Protein AF-A0AAV9M6G5-F1 (afdb_monomer)

Structure (mmCIF, N/CA/C/O backbone):
data_AF-A0AAV9M6G5-F1
#
_entry.id   AF-A0AAV9M6G5-F1
#
loop_
_atom_site.group_PDB
_atom_site.id
_atom_site.type_symbol
_atom_site.label_atom_id
_atom_site.label_alt_id
_atom_site.label_comp_id
_atom_site.label_asym_id
_atom_site.label_entity_id
_atom_site.label_seq_id
_atom_site.pdbx_PDB_ins_code
_atom_site.Cartn_x
_atom_site.Cartn_y
_atom_site.Cartn_z
_atom_site.occupancy
_atom_site.B_iso_or_equiv
_atom_site.auth_seq_id
_atom_site.auth_comp_id
_atom_site.auth_asym_id
_atom_site.auth_atom_id
_atom_site.pdbx_PDB_model_num
ATOM 1 N N . MET A 1 1 ? 74.603 1.377 18.213 1.00 39.19 1 MET A N 1
ATOM 2 C CA . MET A 1 1 ? 75.079 1.572 16.833 1.00 39.19 1 MET A CA 1
ATOM 3 C C . MET A 1 1 ? 73.877 1.395 15.927 1.00 39.19 1 MET A C 1
ATOM 5 O O . MET A 1 1 ? 73.193 0.400 16.101 1.00 39.19 1 MET A O 1
ATOM 9 N N . GLU A 1 2 ? 73.631 2.395 15.073 1.00 43.97 2 GLU A N 1
ATOM 10 C CA . GLU A 1 2 ? 72.701 2.409 13.921 1.00 43.97 2 GLU A CA 1
ATOM 11 C C . GLU A 1 2 ? 71.183 2.360 14.245 1.00 43.97 2 GLU A C 1
ATOM 13 O O . GLU A 1 2 ? 70.685 1.365 14.750 1.00 43.97 2 GLU A O 1
ATOM 18 N N . TYR A 1 3 ? 70.378 3.445 14.158 1.00 36.12 3 TYR A N 1
ATOM 19 C CA . TYR A 1 3 ? 70.066 4.325 12.996 1.00 36.12 3 TYR A CA 1
ATOM 20 C C . TYR A 1 3 ? 69.608 3.430 11.806 1.00 36.12 3 TYR A C 1
ATOM 22 O O . TYR A 1 3 ? 70.388 2.606 11.372 1.00 36.12 3 TYR A O 1
ATOM 30 N N . VAL A 1 4 ? 68.395 3.436 11.224 1.00 42.69 4 VAL A N 1
ATOM 31 C CA . VAL A 1 4 ? 67.449 4.515 10.882 1.00 42.69 4 VAL A CA 1
ATOM 32 C C . VAL A 1 4 ? 66.098 3.935 10.407 1.00 42.69 4 VAL A C 1
ATOM 34 O O . VAL A 1 4 ? 66.051 3.031 9.583 1.00 42.69 4 VAL A O 1
ATOM 37 N N . MET A 1 5 ? 64.999 4.518 10.899 1.00 49.75 5 MET A N 1
ATOM 38 C CA . MET A 1 5 ? 63.823 4.992 10.141 1.00 49.75 5 MET A CA 1
ATOM 39 C C . MET A 1 5 ? 63.462 4.274 8.815 1.00 49.75 5 MET A C 1
ATOM 41 O O . MET A 1 5 ? 63.836 4.721 7.740 1.00 49.75 5 MET A O 1
ATOM 45 N N . SER A 1 6 ? 62.575 3.276 8.873 1.00 42.41 6 SER A N 1
ATOM 46 C CA . SER A 1 6 ? 61.704 2.921 7.737 1.00 42.41 6 SER A CA 1
ATOM 47 C C . SER A 1 6 ? 60.260 3.294 8.075 1.00 42.41 6 SER A C 1
ATOM 49 O O . SER A 1 6 ? 59.385 2.448 8.256 1.00 42.41 6 SER A O 1
ATOM 51 N N . LYS A 1 7 ? 60.027 4.603 8.227 1.00 45.16 7 LYS A N 1
ATOM 52 C CA . LYS A 1 7 ? 58.682 5.181 8.160 1.00 45.16 7 LYS A CA 1
ATOM 53 C C . LYS A 1 7 ? 58.314 5.293 6.680 1.00 45.16 7 LYS A C 1
ATOM 55 O O . LYS A 1 7 ? 59.010 5.950 5.918 1.00 45.16 7 LYS A O 1
ATOM 60 N N . SER A 1 8 ? 57.220 4.635 6.317 1.00 51.88 8 SER A N 1
ATOM 61 C CA . SER A 1 8 ? 56.468 4.731 5.060 1.00 51.88 8 SER A CA 1
ATOM 62 C C . SER A 1 8 ? 56.619 6.069 4.295 1.00 51.88 8 SER A C 1
ATOM 64 O O . SER A 1 8 ? 56.359 7.120 4.893 1.00 51.88 8 SER A O 1
ATOM 66 N N . PRO A 1 9 ? 56.898 6.057 2.974 1.00 48.69 9 PRO A N 1
ATOM 67 C CA . PRO A 1 9 ? 57.097 7.252 2.140 1.00 48.69 9 PRO A CA 1
ATOM 68 C C . PRO A 1 9 ? 55.779 7.944 1.732 1.00 48.69 9 PRO A C 1
ATOM 70 O O . PRO A 1 9 ? 55.660 8.484 0.642 1.00 48.69 9 PRO A O 1
ATOM 73 N N . ILE A 1 10 ? 54.758 7.916 2.595 1.00 54.62 10 ILE A N 1
ATOM 74 C CA . ILE A 1 10 ? 53.407 8.442 2.299 1.00 54.62 10 ILE A CA 1
ATOM 75 C C . ILE A 1 10 ? 53.087 9.671 3.179 1.00 54.62 10 ILE A C 1
ATOM 77 O O . ILE A 1 10 ? 52.009 10.253 3.112 1.00 54.62 10 ILE A O 1
ATOM 81 N N . LEU A 1 11 ? 54.022 10.096 4.038 1.00 51.22 11 LEU A N 1
ATOM 82 C CA . LEU A 1 11 ? 53.759 11.110 5.070 1.00 51.22 11 LEU A CA 1
ATOM 83 C C . LEU A 1 11 ? 54.756 12.277 5.109 1.00 51.22 11 LEU A C 1
ATOM 85 O O . LEU A 1 11 ? 54.627 13.129 5.984 1.00 51.22 11 LEU A O 1
ATOM 89 N N . MET A 1 12 ? 55.701 12.353 4.168 1.00 47.91 12 MET A N 1
ATOM 90 C CA . MET A 1 12 ? 56.758 13.376 4.143 1.00 47.91 12 MET A CA 1
ATOM 91 C C . MET A 1 12 ? 56.756 14.243 2.877 1.00 47.91 12 MET A C 1
ATOM 93 O O . MET A 1 12 ? 57.806 14.529 2.334 1.00 47.91 12 MET A O 1
ATOM 97 N N . ASP A 1 13 ? 55.579 14.699 2.442 1.00 51.31 13 ASP A N 1
ATOM 98 C CA . ASP A 1 13 ? 55.463 15.843 1.512 1.00 51.31 13 ASP A CA 1
ATOM 99 C C . ASP A 1 13 ? 54.299 16.786 1.877 1.00 51.31 13 ASP A C 1
ATOM 101 O O . ASP A 1 13 ? 53.847 17.625 1.105 1.00 51.31 13 ASP A O 1
ATOM 105 N N . ARG A 1 14 ? 53.778 16.696 3.109 1.00 55.16 14 ARG A N 1
ATOM 106 C CA . ARG A 1 14 ? 52.581 17.451 3.521 1.00 55.16 14 ARG A CA 1
ATOM 107 C C . ARG A 1 14 ? 52.862 18.878 4.022 1.00 55.16 14 ARG A C 1
ATOM 109 O O . ARG A 1 14 ? 52.006 19.435 4.712 1.00 55.16 14 ARG A O 1
ATOM 116 N N . LEU A 1 15 ? 54.028 19.470 3.742 1.00 56.59 15 LEU A N 1
ATOM 117 C CA . LEU A 1 15 ? 54.412 20.771 4.326 1.00 56.59 15 LEU A CA 1
ATOM 118 C C . LEU A 1 15 ? 54.919 21.851 3.355 1.00 56.59 15 LEU A C 1
ATOM 120 O O . LEU A 1 15 ? 55.211 22.948 3.819 1.00 56.59 15 LEU A O 1
ATOM 124 N N . THR A 1 16 ? 54.922 21.633 2.037 1.00 59.34 16 THR A N 1
ATOM 125 C CA . THR A 1 16 ? 55.270 22.698 1.065 1.00 59.34 16 THR A CA 1
ATOM 126 C C . THR A 1 16 ? 54.285 22.864 -0.089 1.00 59.34 16 THR A C 1
ATOM 128 O O . THR A 1 16 ? 54.504 23.730 -0.931 1.00 59.34 16 THR A O 1
ATOM 131 N N . LEU A 1 17 ? 53.178 22.114 -0.124 1.00 61.19 17 LEU A N 1
ATOM 132 C CA . LEU A 1 17 ? 52.193 22.286 -1.190 1.00 61.19 17 LEU A CA 1
ATOM 133 C C . LEU A 1 17 ? 51.225 23.446 -0.906 1.00 61.19 17 LEU A C 1
ATOM 135 O O . LEU A 1 17 ? 50.559 23.519 0.139 1.00 61.19 17 LEU A O 1
ATOM 139 N N . SER A 1 18 ? 51.181 24.360 -1.871 1.00 67.81 18 SER A N 1
ATOM 140 C CA . SER A 1 18 ? 50.385 25.583 -1.904 1.00 67.81 18 SER A CA 1
ATOM 141 C C . SER A 1 18 ? 48.884 25.274 -1.793 1.00 67.81 18 SER A C 1
ATOM 143 O O . SER A 1 18 ? 48.413 24.192 -2.146 1.00 67.81 18 SER A O 1
ATOM 145 N N . GLY A 1 19 ? 48.079 26.228 -1.309 1.00 65.94 19 GLY A N 1
ATOM 146 C CA . GLY A 1 19 ? 46.628 26.033 -1.121 1.00 65.94 19 GLY A CA 1
ATOM 147 C C . GLY A 1 19 ? 45.864 25.610 -2.389 1.00 65.94 19 GLY A C 1
ATOM 148 O O . GLY A 1 19 ? 44.767 25.060 -2.298 1.00 65.94 19 GLY A O 1
ATOM 149 N N . ILE A 1 20 ? 46.469 25.822 -3.558 1.00 67.00 20 ILE A N 1
ATOM 150 C CA . ILE A 1 20 ? 45.972 25.447 -4.882 1.00 67.00 20 ILE A CA 1
ATOM 151 C C . ILE A 1 20 ? 46.094 23.931 -5.119 1.00 67.00 20 ILE A C 1
ATOM 153 O O . ILE A 1 20 ? 45.163 23.308 -5.623 1.00 67.00 20 ILE A O 1
ATOM 157 N N . GLU A 1 21 ? 47.186 23.310 -4.672 1.00 63.41 21 GLU A N 1
ATOM 158 C CA . GLU A 1 21 ? 47.449 21.874 -4.844 1.00 63.41 21 GLU A CA 1
ATOM 159 C C . GLU A 1 21 ? 46.549 21.023 -3.936 1.00 63.41 21 GLU A C 1
ATOM 161 O O . GLU A 1 21 ? 45.984 20.024 -4.373 1.00 63.41 21 GLU A O 1
ATOM 166 N N . LYS A 1 22 ? 46.253 21.499 -2.717 1.00 64.25 22 LYS A N 1
ATOM 167 C CA . LYS A 1 22 ? 45.257 20.861 -1.827 1.00 64.25 22 LYS A CA 1
ATOM 168 C C . LYS A 1 22 ? 43.830 20.904 -2.384 1.00 64.25 22 LYS A C 1
ATOM 170 O O . LYS A 1 22 ? 42.991 20.088 -1.999 1.00 64.25 22 LYS A O 1
ATOM 175 N N . LYS A 1 23 ? 43.526 21.881 -3.246 1.00 67.75 23 LYS A N 1
ATOM 176 C CA . LYS A 1 23 ? 42.242 21.970 -3.956 1.00 67.75 23 LYS A CA 1
ATOM 177 C C . LYS A 1 23 ? 42.216 21.006 -5.148 1.00 67.75 23 LYS A C 1
ATOM 179 O O . LYS A 1 23 ? 41.177 20.405 -5.405 1.00 67.75 23 LYS A O 1
ATOM 184 N N . MET A 1 24 ? 43.358 20.817 -5.810 1.00 68.19 24 MET A N 1
ATOM 185 C CA . MET A 1 24 ? 43.537 19.895 -6.935 1.00 68.19 24 MET A CA 1
ATOM 186 C C . MET A 1 24 ? 43.455 18.419 -6.510 1.00 68.19 24 MET A C 1
ATOM 188 O O . MET A 1 24 ? 42.783 17.640 -7.183 1.00 68.19 24 MET A O 1
ATOM 192 N N . ASP A 1 25 ? 43.994 18.064 -5.340 1.00 72.50 25 ASP A N 1
ATOM 193 C CA . ASP A 1 25 ? 43.914 16.704 -4.774 1.00 72.50 25 ASP A CA 1
ATOM 194 C C . ASP A 1 25 ? 42.478 16.219 -4.525 1.00 72.50 25 ASP A C 1
ATOM 196 O O . ASP A 1 25 ? 42.194 15.027 -4.607 1.00 72.50 25 ASP A O 1
ATOM 200 N N . LYS A 1 26 ? 41.543 17.133 -4.237 1.00 67.44 26 LYS A N 1
ATOM 201 C CA . LYS A 1 26 ? 40.130 16.782 -4.012 1.00 67.44 26 LYS A CA 1
ATOM 202 C C . LYS A 1 26 ? 39.339 16.633 -5.310 1.00 67.44 26 LYS A C 1
ATOM 204 O O . LYS A 1 26 ? 38.336 15.930 -5.334 1.00 67.44 26 LYS A O 1
ATOM 209 N N . ILE A 1 27 ? 39.772 17.317 -6.367 1.00 76.19 27 ILE A N 1
ATOM 210 C CA . ILE A 1 27 ? 39.061 17.411 -7.647 1.00 76.19 27 ILE A CA 1
ATOM 211 C C . ILE A 1 27 ? 39.518 16.325 -8.627 1.00 76.19 27 ILE A C 1
ATOM 213 O O . ILE A 1 27 ? 38.690 15.769 -9.340 1.00 76.19 27 ILE A O 1
ATOM 217 N N . CYS A 1 28 ? 40.802 15.959 -8.617 1.00 75.44 28 CYS A N 1
ATOM 218 C CA . CYS A 1 28 ? 41.372 14.922 -9.480 1.00 75.44 28 CYS A CA 1
ATOM 219 C C . CYS A 1 28 ? 40.647 13.553 -9.404 1.00 75.44 28 CYS A C 1
ATOM 221 O O . CYS A 1 28 ? 40.292 13.018 -10.457 1.00 75.44 28 CYS A O 1
ATOM 223 N N . PRO A 1 29 ? 40.332 12.992 -8.214 1.00 77.75 29 PRO A N 1
ATOM 224 C CA . PRO A 1 29 ? 39.637 11.706 -8.140 1.00 77.75 29 PRO A CA 1
ATOM 225 C C . PRO A 1 29 ? 38.178 11.773 -8.615 1.00 77.75 29 PRO A C 1
ATOM 227 O O . PRO A 1 29 ? 37.679 10.783 -9.140 1.00 77.75 29 PRO A O 1
ATOM 230 N N . PHE A 1 30 ? 37.505 12.922 -8.482 1.00 80.75 30 PHE A N 1
ATOM 231 C CA . PHE A 1 30 ? 36.127 13.105 -8.953 1.00 80.75 30 PHE A CA 1
ATOM 232 C C . PHE A 1 30 ? 36.050 12.969 -10.481 1.00 80.75 30 PHE A C 1
ATOM 234 O O . PHE A 1 30 ? 35.329 12.119 -10.997 1.00 80.75 30 PHE A O 1
ATOM 241 N N . TRP A 1 31 ? 36.906 13.700 -11.202 1.00 80.94 31 TRP A N 1
ATOM 242 C CA . TRP A 1 31 ? 36.968 13.618 -12.664 1.00 80.94 31 TRP A CA 1
ATOM 243 C C . TRP A 1 31 ? 37.454 12.258 -13.171 1.00 80.94 31 TRP A C 1
ATOM 245 O O . TRP A 1 31 ? 36.990 11.794 -14.209 1.00 80.94 31 TRP A O 1
ATOM 255 N N . TYR A 1 32 ? 38.363 11.596 -12.449 1.00 83.81 32 TYR A N 1
ATOM 256 C CA . TYR A 1 32 ? 38.820 10.257 -12.820 1.00 83.81 32 TYR A CA 1
ATOM 257 C C . TYR A 1 32 ? 37.695 9.216 -12.711 1.00 83.81 32 TYR A C 1
ATOM 259 O O . TYR A 1 32 ? 37.563 8.371 -13.597 1.00 83.81 32 TYR A O 1
ATOM 267 N N . LEU A 1 33 ? 36.859 9.283 -11.669 1.00 81.19 33 LEU A N 1
ATOM 268 C CA . LEU A 1 33 ? 35.711 8.383 -11.506 1.00 81.19 33 LEU A CA 1
ATOM 269 C C . LEU A 1 33 ? 34.663 8.596 -12.605 1.00 81.19 33 LEU A C 1
ATOM 271 O O . LEU A 1 33 ? 34.231 7.623 -13.228 1.00 81.19 33 LEU A O 1
ATOM 275 N N . ASP A 1 34 ? 34.321 9.852 -12.895 1.00 85.31 34 ASP A N 1
ATOM 276 C CA . ASP A 1 34 ? 33.354 10.189 -13.944 1.00 85.31 34 ASP A CA 1
ATOM 277 C C . ASP A 1 34 ? 33.856 9.785 -15.335 1.00 85.31 34 ASP A C 1
ATOM 279 O O . ASP A 1 34 ? 33.106 9.216 -16.130 1.00 85.31 34 ASP A O 1
ATOM 283 N N . TYR A 1 35 ? 35.144 10.002 -15.621 1.00 88.69 35 TYR A N 1
ATOM 284 C CA . TYR A 1 35 ? 35.749 9.638 -16.901 1.00 88.69 35 TYR A CA 1
ATOM 285 C C . TYR A 1 35 ? 35.794 8.123 -17.121 1.00 88.69 35 TYR A C 1
ATOM 287 O O . TYR A 1 35 ? 35.442 7.653 -18.202 1.00 88.69 35 TYR A O 1
ATOM 295 N N . ASN A 1 36 ? 36.178 7.340 -16.104 1.00 83.81 36 ASN A N 1
ATOM 296 C CA . ASN A 1 36 ? 36.165 5.880 -16.210 1.00 83.81 36 ASN A CA 1
ATOM 297 C C . ASN A 1 36 ? 34.742 5.362 -16.424 1.00 83.81 36 ASN A C 1
ATOM 299 O O . ASN A 1 36 ? 34.529 4.527 -17.298 1.00 83.81 36 ASN A O 1
ATOM 303 N N . ASN A 1 37 ? 33.762 5.878 -15.680 1.00 84.62 37 ASN A N 1
ATOM 304 C CA . ASN A 1 37 ? 32.365 5.479 -15.840 1.00 84.62 37 ASN A CA 1
ATOM 305 C C . ASN A 1 37 ? 31.849 5.812 -17.251 1.00 84.62 37 ASN A C 1
ATOM 307 O O . ASN A 1 37 ? 31.284 4.957 -17.929 1.00 84.62 37 ASN A O 1
ATOM 311 N N . PHE A 1 38 ? 32.144 7.013 -17.751 1.00 90.19 38 PHE A N 1
ATOM 312 C CA . PHE A 1 38 ? 31.779 7.416 -19.107 1.00 90.19 38 PHE A CA 1
ATOM 313 C C . PHE A 1 38 ? 32.452 6.548 -20.179 1.00 90.19 38 PHE A C 1
ATOM 315 O O . PHE A 1 38 ? 31.807 6.153 -21.150 1.00 90.19 38 PHE A O 1
ATOM 322 N N . TYR A 1 39 ? 33.724 6.195 -19.988 1.00 90.50 39 TYR A N 1
ATOM 323 C CA . TYR A 1 39 ? 34.458 5.312 -20.890 1.00 90.50 39 TYR A CA 1
ATOM 324 C C . TYR A 1 39 ? 33.873 3.892 -20.909 1.00 90.50 39 TYR A C 1
ATOM 326 O O . TYR A 1 39 ? 33.687 3.326 -21.987 1.00 90.50 39 TYR A O 1
ATOM 334 N N . TRP A 1 40 ? 33.500 3.342 -19.748 1.00 86.00 40 TRP A N 1
ATOM 335 C CA . TRP A 1 40 ? 32.813 2.050 -19.650 1.00 86.00 40 TRP A CA 1
ATOM 336 C C . TRP A 1 40 ? 31.423 2.079 -20.294 1.00 86.00 40 TRP A C 1
ATOM 338 O O . TRP A 1 40 ? 31.078 1.133 -20.997 1.00 86.00 40 TRP A O 1
ATOM 348 N N . ILE A 1 41 ? 30.653 3.162 -20.136 1.00 89.06 41 ILE A N 1
ATOM 349 C CA . ILE A 1 41 ? 29.352 3.346 -20.805 1.00 89.06 41 ILE A CA 1
ATOM 350 C C . ILE A 1 41 ? 29.529 3.437 -22.325 1.00 89.06 41 ILE A C 1
ATOM 352 O O . ILE A 1 41 ? 28.781 2.809 -23.072 1.00 89.06 41 ILE A O 1
ATOM 356 N N . TYR A 1 42 ? 30.522 4.194 -22.795 1.00 88.12 42 TYR A N 1
ATOM 357 C CA . TYR A 1 42 ? 30.805 4.364 -24.219 1.00 88.12 42 TYR A CA 1
ATOM 358 C C . TYR A 1 42 ? 31.254 3.049 -24.870 1.00 88.12 42 TYR A C 1
ATOM 360 O O . TYR A 1 42 ? 30.709 2.658 -25.903 1.00 88.12 42 TYR A O 1
ATOM 368 N N . LEU A 1 43 ? 32.181 2.322 -24.234 1.00 83.06 43 LEU A N 1
ATOM 369 C CA . LEU A 1 43 ? 32.598 0.989 -24.674 1.00 83.06 43 LEU A CA 1
ATOM 370 C C . LEU A 1 43 ? 31.439 -0.007 -24.646 1.00 83.06 43 LEU A C 1
ATOM 372 O O . LEU A 1 43 ? 31.222 -0.704 -25.630 1.00 83.06 43 LEU A O 1
ATOM 376 N N . PHE A 1 44 ? 30.664 -0.049 -23.561 1.00 83.19 44 PHE A N 1
ATOM 377 C CA . PHE A 1 44 ? 29.511 -0.941 -23.446 1.00 83.19 44 PHE A CA 1
ATOM 378 C C . PHE A 1 44 ? 28.438 -0.629 -24.497 1.00 83.19 44 PHE A C 1
ATOM 380 O O . PHE A 1 44 ? 27.855 -1.543 -25.077 1.00 83.19 44 PHE A O 1
ATOM 387 N N . GLY A 1 45 ? 28.206 0.650 -24.801 1.00 78.88 45 GLY A N 1
ATOM 388 C CA . GLY A 1 45 ? 27.286 1.089 -25.850 1.00 78.88 45 GLY A CA 1
ATOM 389 C C . GLY A 1 45 ? 27.743 0.705 -27.261 1.00 78.88 45 GLY A C 1
ATOM 390 O O . GLY A 1 45 ? 26.916 0.295 -28.078 1.00 78.88 45 GLY A O 1
ATOM 391 N N . ILE A 1 46 ? 29.047 0.788 -27.553 1.00 75.88 46 ILE A N 1
ATOM 392 C CA . ILE A 1 46 ? 29.619 0.319 -28.828 1.00 75.88 46 ILE A CA 1
ATOM 393 C C . ILE A 1 46 ? 29.557 -1.208 -28.924 1.00 75.88 46 ILE A C 1
ATOM 395 O O . ILE A 1 46 ? 29.131 -1.732 -29.952 1.00 75.88 46 ILE A O 1
ATOM 399 N N . GLU A 1 47 ? 29.909 -1.918 -27.854 1.00 70.62 47 GLU A N 1
ATOM 400 C CA . GLU A 1 47 ? 29.849 -3.382 -27.806 1.00 70.62 47 GLU A CA 1
ATOM 401 C C . GLU A 1 47 ? 28.411 -3.882 -28.001 1.00 70.62 47 GLU A C 1
ATOM 403 O O . GLU A 1 47 ? 28.156 -4.786 -28.793 1.00 70.62 47 GLU A O 1
ATOM 408 N N . THR A 1 48 ? 27.438 -3.196 -27.394 1.00 63.12 48 THR A N 1
ATOM 409 C CA . THR A 1 48 ? 26.007 -3.485 -27.574 1.00 63.12 48 THR A CA 1
ATOM 410 C C . THR A 1 48 ? 25.553 -3.266 -29.022 1.00 63.12 48 THR A C 1
ATOM 412 O O . THR A 1 48 ? 24.713 -4.011 -29.524 1.00 63.12 48 THR A O 1
ATOM 415 N N . LYS A 1 49 ? 26.113 -2.276 -29.733 1.00 63.62 49 LYS A N 1
ATOM 416 C CA . LYS A 1 49 ? 25.828 -2.055 -31.163 1.00 63.62 49 LYS A CA 1
ATOM 417 C C . LYS A 1 49 ? 26.384 -3.169 -32.048 1.00 63.62 49 LYS A C 1
ATOM 419 O O . LYS A 1 49 ? 25.732 -3.524 -33.026 1.00 63.62 49 LYS A O 1
ATOM 424 N N . ASN A 1 50 ? 27.544 -3.724 -31.702 1.00 63.31 50 ASN A N 1
ATOM 425 C CA . ASN A 1 50 ? 28.150 -4.837 -32.437 1.00 63.31 50 ASN A CA 1
ATOM 426 C C . ASN A 1 50 ? 27.437 -6.175 -32.162 1.00 63.31 50 ASN A C 1
ATOM 428 O O . ASN A 1 50 ? 27.373 -7.026 -33.049 1.00 63.31 50 ASN A O 1
ATOM 432 N N . ASP A 1 51 ? 26.834 -6.331 -30.978 1.00 56.91 51 ASP A N 1
ATOM 433 C CA . ASP A 1 51 ? 26.012 -7.493 -30.605 1.00 56.91 51 ASP A CA 1
ATOM 434 C C . ASP A 1 51 ? 24.622 -7.512 -31.281 1.00 56.91 51 ASP A C 1
ATOM 436 O O . ASP A 1 51 ? 23.959 -8.556 -31.314 1.00 56.91 51 ASP A O 1
ATOM 440 N N . ILE A 1 52 ? 24.180 -6.385 -31.858 1.00 59.47 52 ILE A N 1
ATOM 441 C CA . ILE A 1 52 ? 22.934 -6.249 -32.630 1.00 59.47 52 ILE A CA 1
ATOM 442 C C . ILE A 1 52 ? 23.268 -6.330 -34.125 1.00 59.47 52 ILE A C 1
ATOM 444 O O . ILE A 1 52 ? 23.300 -5.336 -34.847 1.00 59.47 52 ILE A O 1
ATOM 448 N N . SER A 1 53 ? 23.492 -7.544 -34.623 1.00 54.75 53 SER A N 1
ATOM 449 C CA . SER A 1 53 ? 23.594 -7.791 -36.065 1.00 54.75 53 SER A CA 1
ATOM 450 C C . SER A 1 53 ? 22.279 -8.391 -36.567 1.00 54.75 53 SER A C 1
ATOM 452 O O . SER A 1 53 ? 21.916 -9.514 -36.222 1.00 54.75 53 SER A O 1
ATOM 454 N N . GLY A 1 54 ? 21.509 -7.614 -37.336 1.00 58.53 54 GLY A N 1
ATOM 455 C CA . GLY A 1 54 ? 20.285 -8.094 -37.996 1.00 58.53 54 GLY A CA 1
ATOM 456 C C . GLY A 1 54 ? 19.046 -8.256 -37.103 1.00 58.53 54 GLY A C 1
ATOM 457 O O . GLY A 1 54 ? 18.147 -9.018 -37.450 1.00 58.53 54 GLY A O 1
ATOM 458 N N . GLY A 1 55 ? 18.972 -7.558 -35.963 1.00 60.09 55 GLY A N 1
ATOM 459 C CA . GLY A 1 55 ? 17.782 -7.555 -35.097 1.00 60.09 55 GLY A CA 1
ATOM 460 C C . GLY A 1 55 ? 17.667 -8.738 -34.127 1.00 60.09 55 GLY A C 1
ATOM 461 O O . GLY A 1 55 ? 16.611 -8.925 -33.526 1.00 60.09 55 GLY A O 1
ATOM 462 N N . LYS A 1 56 ? 18.734 -9.528 -33.944 1.00 57.38 56 LYS A N 1
ATOM 463 C CA . LYS A 1 56 ? 18.833 -10.561 -32.899 1.00 57.38 56 LYS A CA 1
ATOM 464 C C . LYS A 1 56 ? 20.138 -10.392 -32.119 1.00 57.38 56 LYS A C 1
ATOM 466 O O . LYS A 1 56 ? 21.203 -10.348 -32.725 1.00 57.38 56 LYS A O 1
ATOM 471 N N . LEU A 1 57 ? 20.046 -10.310 -30.789 1.00 62.72 57 LEU A N 1
ATOM 472 C CA . LEU A 1 57 ? 21.211 -10.283 -29.901 1.00 62.72 57 LEU A CA 1
ATOM 473 C C . LEU A 1 57 ? 21.840 -11.686 -29.836 1.00 62.72 57 LEU A C 1
ATOM 475 O O . LEU A 1 57 ? 21.124 -12.669 -29.654 1.00 62.72 57 LEU A O 1
ATOM 479 N N . ARG A 1 58 ? 23.170 -11.805 -29.970 1.00 55.28 58 ARG A N 1
ATOM 480 C CA . ARG A 1 58 ? 23.878 -13.110 -29.941 1.00 55.28 58 ARG A CA 1
ATOM 481 C C . ARG A 1 58 ? 24.089 -13.687 -28.533 1.00 55.28 58 ARG A C 1
ATOM 483 O O . ARG A 1 58 ? 24.553 -14.819 -28.390 1.00 55.28 58 ARG A O 1
ATOM 490 N N . ARG A 1 59 ? 23.760 -12.926 -27.488 1.00 58.31 59 ARG A N 1
ATOM 491 C CA . ARG A 1 59 ? 24.021 -13.273 -26.088 1.00 58.31 59 ARG A CA 1
ATOM 492 C C . ARG A 1 59 ? 22.879 -14.126 -25.522 1.00 58.31 59 ARG A C 1
ATOM 494 O O . ARG A 1 59 ? 21.805 -13.618 -25.218 1.00 58.31 59 ARG A O 1
ATOM 501 N N . TRP A 1 60 ? 23.148 -15.421 -25.345 1.00 54.09 60 TRP A N 1
ATOM 502 C CA . TRP A 1 60 ? 22.221 -16.483 -24.903 1.00 54.09 60 TRP A CA 1
ATOM 503 C C . TRP A 1 60 ? 21.495 -16.259 -23.560 1.00 54.09 60 TRP A C 1
ATOM 505 O O . TRP A 1 60 ? 20.618 -17.039 -23.211 1.00 54.09 60 TRP A O 1
ATOM 515 N N . TYR A 1 61 ? 21.823 -15.208 -22.804 1.00 56.78 61 TYR A N 1
ATOM 516 C CA . TYR A 1 61 ? 21.144 -14.872 -21.544 1.00 56.78 61 TYR A CA 1
ATOM 517 C C . TYR A 1 61 ? 19.945 -13.922 -21.729 1.00 56.78 61 TYR A C 1
ATOM 519 O O . TYR A 1 61 ? 19.177 -13.707 -20.798 1.00 56.78 61 TYR A O 1
ATOM 527 N N . LEU A 1 62 ? 19.776 -13.340 -22.922 1.00 56.38 62 LEU A N 1
ATOM 528 C CA . LEU A 1 62 ? 18.705 -12.390 -23.239 1.00 56.38 62 LEU A CA 1
ATOM 529 C C . LEU A 1 62 ? 17.711 -12.985 -24.246 1.00 56.38 62 LEU A C 1
ATOM 531 O O . LEU A 1 62 ? 17.318 -12.334 -25.211 1.00 56.38 62 LEU A O 1
ATOM 535 N N . GLN A 1 63 ? 17.352 -14.253 -24.064 1.00 54.22 63 GLN A N 1
ATOM 536 C CA . GLN A 1 63 ? 16.357 -14.925 -24.890 1.00 54.22 63 GLN A CA 1
ATOM 537 C C . GLN A 1 63 ? 15.028 -14.928 -24.124 1.00 54.22 63 GLN A C 1
ATOM 539 O O . GLN A 1 63 ? 14.834 -15.787 -23.264 1.00 54.22 63 GLN A O 1
ATOM 544 N N . PRO A 1 64 ? 14.099 -13.983 -24.366 1.00 51.44 64 PRO A N 1
ATOM 545 C CA . PRO A 1 64 ? 12.756 -14.136 -23.853 1.00 51.44 64 PRO A CA 1
ATOM 546 C C . PRO A 1 64 ? 12.033 -15.076 -24.814 1.00 51.44 64 PRO A C 1
ATOM 548 O O . PRO A 1 64 ? 11.359 -14.642 -25.748 1.00 51.44 64 PRO A O 1
ATOM 551 N N . ASP A 1 65 ? 12.203 -16.382 -24.629 1.00 52.03 65 ASP A N 1
ATOM 552 C CA . ASP A 1 65 ? 11.294 -17.329 -25.262 1.00 52.03 65 ASP A CA 1
ATOM 553 C C . ASP A 1 65 ? 9.957 -17.218 -24.514 1.00 52.03 65 ASP A C 1
ATOM 555 O O . ASP A 1 65 ? 9.735 -17.862 -23.490 1.00 52.03 65 ASP A O 1
ATOM 559 N N . LYS A 1 66 ? 9.098 -16.332 -25.045 1.00 55.47 66 LYS A N 1
ATOM 560 C CA . LYS A 1 66 ? 7.790 -15.859 -24.545 1.00 55.47 66 LYS A CA 1
ATOM 561 C C . LYS A 1 66 ? 7.873 -14.640 -23.619 1.00 55.47 66 LYS A C 1
ATOM 563 O O . LYS A 1 66 ? 7.775 -14.738 -22.399 1.00 55.47 66 LYS A O 1
ATOM 568 N N . THR A 1 67 ? 7.975 -13.456 -24.222 1.00 54.00 67 THR A N 1
ATOM 569 C CA . THR A 1 67 ? 7.580 -12.210 -23.559 1.00 54.00 67 THR A CA 1
ATOM 570 C C . THR A 1 67 ? 6.078 -12.252 -23.263 1.00 54.00 67 THR A C 1
ATOM 572 O O . THR A 1 67 ? 5.261 -12.534 -24.142 1.00 54.00 67 THR A O 1
ATOM 575 N N . SER A 1 68 ? 5.688 -11.968 -22.020 1.00 59.94 68 SER A N 1
ATOM 576 C CA . SER A 1 68 ? 4.325 -11.516 -21.747 1.00 59.94 68 SER A CA 1
ATOM 577 C C . SER A 1 68 ? 4.092 -10.201 -22.507 1.00 59.94 68 SER A C 1
ATOM 579 O O . SER A 1 68 ? 5.038 -9.476 -22.821 1.00 59.94 68 SER A O 1
ATOM 581 N N . VAL A 1 69 ? 2.832 -9.894 -22.822 1.00 56.88 69 VAL A N 1
ATOM 582 C CA . VAL A 1 69 ? 2.391 -8.763 -23.671 1.00 56.88 69 VAL A CA 1
ATOM 583 C C . VAL A 1 69 ? 3.028 -7.406 -23.299 1.00 56.88 69 VAL A C 1
ATOM 585 O O . VAL A 1 69 ? 3.110 -6.510 -24.136 1.00 56.88 69 VAL A O 1
ATOM 588 N N . PHE A 1 70 ? 3.534 -7.262 -22.073 1.00 53.94 70 PHE A N 1
ATOM 589 C CA . PHE A 1 70 ? 4.165 -6.054 -21.549 1.00 53.94 70 PHE A CA 1
ATOM 590 C C . PHE A 1 70 ? 5.572 -5.738 -22.093 1.00 53.94 70 PHE A C 1
ATOM 592 O O . PHE A 1 70 ? 5.975 -4.581 -22.040 1.00 53.94 70 PHE A O 1
ATOM 599 N N . TYR A 1 71 ? 6.316 -6.712 -22.634 1.00 54.09 71 TYR A N 1
ATOM 600 C CA . TYR A 1 71 ? 7.729 -6.532 -23.029 1.00 54.09 71 TYR A CA 1
ATOM 601 C C . TYR A 1 71 ? 7.971 -6.662 -24.545 1.00 54.09 71 TYR A C 1
ATOM 603 O O . TYR A 1 71 ? 9.026 -7.115 -24.986 1.00 54.09 71 TYR A O 1
ATOM 611 N N . ASP A 1 72 ? 6.982 -6.305 -25.368 1.00 64.31 72 ASP A N 1
ATOM 612 C CA . ASP A 1 72 ? 7.095 -6.372 -26.828 1.00 64.31 72 ASP A CA 1
ATOM 613 C C . ASP A 1 72 ? 7.651 -5.042 -27.399 1.00 64.31 72 ASP A C 1
ATOM 615 O O . ASP A 1 72 ? 6.964 -4.013 -27.346 1.00 64.31 72 ASP A O 1
ATOM 619 N N . PRO A 1 73 ? 8.872 -5.008 -27.977 1.00 61.34 73 PRO A N 1
ATOM 620 C CA . PRO A 1 73 ? 9.516 -3.772 -28.443 1.00 61.34 73 PRO A CA 1
ATOM 621 C C . PRO A 1 73 ? 8.744 -3.057 -29.564 1.00 61.34 73 PRO A C 1
ATOM 623 O O .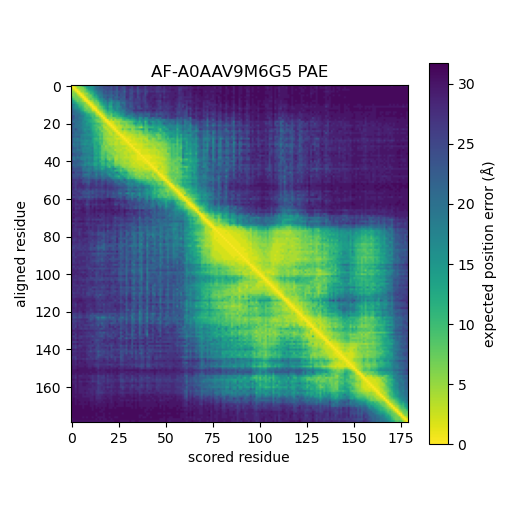 PRO A 1 73 ? 8.975 -1.878 -29.826 1.00 61.34 73 PRO A O 1
ATOM 626 N N . LYS A 1 74 ? 7.792 -3.738 -30.213 1.00 65.50 74 LYS A N 1
ATOM 627 C CA . LYS A 1 74 ? 6.922 -3.159 -31.249 1.00 65.50 74 LYS A CA 1
ATOM 628 C C . LYS A 1 74 ? 5.793 -2.286 -30.691 1.00 65.50 74 LYS A C 1
ATOM 630 O O . LYS A 1 74 ? 5.227 -1.490 -31.434 1.00 65.50 74 LYS A O 1
ATOM 635 N N . ARG A 1 75 ? 5.455 -2.427 -29.405 1.00 69.56 75 ARG A N 1
ATOM 636 C CA . ARG A 1 75 ? 4.399 -1.667 -28.708 1.00 69.56 75 ARG A CA 1
ATOM 637 C C . ARG A 1 75 ? 4.963 -0.850 -27.542 1.00 69.56 75 ARG A C 1
ATOM 639 O O . ARG A 1 75 ? 4.253 -0.571 -26.580 1.00 69.56 75 ARG A O 1
ATOM 646 N N . ALA A 1 76 ? 6.227 -0.438 -27.639 1.00 75.38 76 ALA A N 1
ATOM 647 C CA . ALA A 1 76 ? 6.913 0.327 -26.598 1.00 75.38 76 ALA A CA 1
ATOM 648 C C . ALA A 1 76 ? 6.168 1.619 -26.206 1.00 75.38 76 ALA A C 1
ATOM 650 O O . ALA A 1 76 ? 6.134 1.978 -25.033 1.00 75.38 76 ALA A O 1
ATOM 651 N N . SER A 1 77 ? 5.513 2.286 -27.163 1.00 83.81 77 SER A N 1
ATOM 652 C CA . SER A 1 77 ? 4.699 3.481 -26.904 1.00 83.81 77 SER A CA 1
ATOM 653 C C . SER A 1 77 ? 3.473 3.199 -26.028 1.00 83.81 77 SER A C 1
ATOM 655 O O . SER A 1 77 ? 3.179 3.976 -25.125 1.00 83.81 77 SER A O 1
ATOM 657 N N . LEU A 1 78 ? 2.783 2.077 -26.255 1.00 82.38 78 LEU A N 1
ATOM 658 C CA . LEU A 1 78 ? 1.631 1.648 -25.453 1.00 82.38 78 LEU A CA 1
ATOM 659 C C . LEU A 1 78 ? 2.054 1.233 -24.043 1.00 82.38 78 LEU A C 1
ATOM 661 O O . LEU A 1 78 ? 1.414 1.635 -23.078 1.00 82.38 78 LEU A O 1
ATOM 665 N N . ALA A 1 79 ? 3.148 0.479 -23.914 1.00 80.31 79 ALA A N 1
ATOM 666 C CA . ALA A 1 79 ? 3.684 0.096 -22.609 1.00 80.31 79 ALA A CA 1
ATOM 667 C C . ALA A 1 79 ? 4.093 1.328 -21.781 1.00 80.31 79 ALA A C 1
ATOM 669 O O . ALA A 1 79 ? 3.747 1.429 -20.606 1.00 80.31 79 ALA A O 1
ATOM 670 N N . ALA A 1 80 ? 4.762 2.303 -22.408 1.00 83.00 80 ALA A N 1
ATOM 671 C CA . ALA A 1 80 ? 5.112 3.565 -21.760 1.00 83.00 80 ALA A CA 1
ATOM 672 C C . ALA A 1 80 ? 3.869 4.364 -21.337 1.00 83.00 80 ALA A C 1
ATOM 674 O O . ALA A 1 80 ? 3.841 4.925 -20.243 1.00 83.00 80 ALA A O 1
ATOM 675 N N . PHE A 1 81 ? 2.829 4.387 -22.176 1.00 88.19 81 PHE A N 1
ATOM 676 C CA . PHE A 1 81 ? 1.566 5.047 -21.859 1.00 88.19 81 PHE A CA 1
ATOM 677 C C . PHE A 1 81 ? 0.857 4.405 -20.658 1.00 88.19 81 PHE A C 1
ATOM 679 O O . PHE A 1 81 ? 0.444 5.122 -19.751 1.00 88.19 81 PHE A O 1
ATOM 686 N N . PHE A 1 82 ? 0.766 3.073 -20.601 1.00 84.75 82 PHE A N 1
ATOM 687 C CA . PHE A 1 82 ? 0.167 2.389 -19.452 1.00 84.75 82 PHE A CA 1
ATOM 688 C C . PHE A 1 82 ? 0.965 2.619 -18.169 1.00 84.75 82 PHE A C 1
ATOM 690 O O . PHE A 1 82 ? 0.383 3.021 -17.168 1.00 84.75 82 PHE A O 1
ATOM 697 N N . HIS A 1 83 ? 2.296 2.507 -18.208 1.00 84.12 83 HIS A N 1
ATOM 698 C CA . HIS A 1 83 ? 3.126 2.834 -17.046 1.00 84.12 83 HIS A CA 1
ATOM 699 C C . 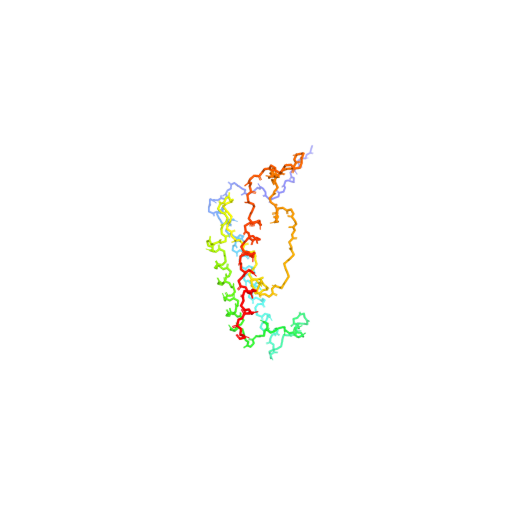HIS A 1 83 ? 2.944 4.280 -16.568 1.00 84.12 83 HIS A C 1
ATOM 701 O O . HIS A 1 83 ? 2.945 4.533 -15.362 1.00 84.12 83 HIS A O 1
ATOM 707 N N . PHE A 1 84 ? 2.761 5.226 -17.492 1.00 87.69 84 PHE A N 1
ATOM 708 C CA . PHE A 1 84 ? 2.462 6.614 -17.152 1.00 87.69 84 PHE A CA 1
ATOM 709 C C . PHE A 1 84 ? 1.100 6.760 -16.456 1.00 87.69 84 PHE A C 1
ATOM 711 O O . PHE A 1 84 ? 1.013 7.443 -15.437 1.00 87.69 84 PHE A O 1
ATOM 718 N N . LEU A 1 85 ? 0.053 6.094 -16.952 1.00 88.62 85 LEU A N 1
ATOM 719 C CA . LEU A 1 85 ? -1.268 6.099 -16.313 1.00 88.62 85 LEU A CA 1
ATOM 720 C C . LEU A 1 85 ? -1.227 5.494 -14.905 1.00 88.62 85 LEU A C 1
ATOM 722 O O . LEU A 1 85 ? -1.760 6.088 -13.968 1.00 88.62 85 LEU A O 1
ATOM 726 N N . THR A 1 86 ? -0.543 4.364 -14.731 1.00 85.56 86 THR A N 1
ATOM 727 C CA . THR A 1 86 ? -0.396 3.704 -13.427 1.00 85.56 86 THR A CA 1
ATOM 728 C C . THR A 1 86 ? 0.372 4.591 -12.441 1.00 85.56 86 THR A C 1
ATOM 730 O O . THR A 1 86 ? 0.003 4.684 -11.268 1.00 85.56 86 THR A O 1
ATOM 733 N N . ALA A 1 87 ? 1.394 5.318 -12.909 1.00 85.44 87 ALA A N 1
ATOM 734 C CA . ALA A 1 87 ? 2.105 6.309 -12.101 1.00 85.44 87 ALA A CA 1
ATOM 735 C C . ALA A 1 87 ? 1.211 7.497 -11.709 1.00 85.44 87 ALA A C 1
ATOM 737 O O . ALA A 1 87 ? 1.266 7.957 -10.569 1.00 85.44 87 ALA A O 1
ATOM 738 N N . LEU A 1 88 ? 0.355 7.969 -12.618 1.00 88.31 88 LEU A N 1
ATOM 739 C CA . LEU A 1 88 ? -0.596 9.040 -12.333 1.00 88.31 88 LEU A CA 1
ATOM 740 C C . LEU A 1 88 ? -1.629 8.608 -11.277 1.00 88.31 88 LEU A C 1
ATOM 742 O O . LEU A 1 88 ? -1.822 9.317 -10.292 1.00 88.31 88 LEU A O 1
ATOM 746 N N . MET A 1 89 ? -2.235 7.425 -11.426 1.00 86.50 89 MET A N 1
ATOM 747 C CA . MET A 1 89 ? -3.155 6.855 -10.427 1.00 86.50 89 MET A CA 1
ATOM 748 C C . MET A 1 89 ? -2.486 6.674 -9.062 1.00 86.50 89 MET A C 1
ATOM 750 O O . MET A 1 89 ? -3.089 6.959 -8.031 1.00 86.50 89 MET A O 1
ATOM 754 N N . PHE A 1 90 ? -1.222 6.250 -9.039 1.00 86.50 90 PHE A N 1
ATOM 755 C CA . PHE A 1 90 ? -0.454 6.126 -7.802 1.00 86.50 90 PHE A CA 1
ATOM 756 C C . PHE A 1 90 ? -0.281 7.465 -7.070 1.00 86.50 90 PHE A C 1
ATOM 758 O O . PHE A 1 90 ? -0.379 7.514 -5.844 1.00 86.50 90 PHE A O 1
ATOM 765 N N . ILE A 1 91 ? -0.049 8.559 -7.799 1.00 86.81 91 ILE A N 1
ATOM 766 C CA . ILE A 1 91 ? 0.035 9.899 -7.202 1.00 86.81 91 ILE A CA 1
ATOM 767 C C . ILE A 1 91 ? -1.320 10.306 -6.616 1.00 86.81 91 ILE A C 1
ATOM 769 O O . ILE A 1 91 ? -1.358 10.811 -5.496 1.00 86.81 91 ILE A O 1
ATOM 773 N N . PHE A 1 92 ? -2.418 10.033 -7.326 1.00 87.88 92 PHE A N 1
ATOM 774 C CA . PHE A 1 92 ? -3.764 10.357 -6.850 1.00 87.88 92 PHE A CA 1
ATOM 775 C C . PHE A 1 92 ? -4.125 9.642 -5.545 1.00 87.88 92 PHE A C 1
ATOM 777 O O . PHE A 1 92 ? -4.608 10.300 -4.632 1.00 87.88 92 PHE A O 1
ATOM 784 N N . ILE A 1 93 ? -3.825 8.346 -5.409 1.00 86.69 93 ILE A N 1
ATOM 785 C CA . ILE A 1 93 ? -4.111 7.590 -4.173 1.00 86.69 93 ILE A CA 1
ATOM 786 C C . ILE A 1 93 ? -3.350 8.172 -2.974 1.00 86.69 93 ILE A C 1
ATOM 788 O O . ILE A 1 93 ? -3.905 8.301 -1.890 1.00 86.69 93 ILE A O 1
ATOM 792 N N . ASN A 1 94 ? -2.087 8.564 -3.165 1.00 86.00 94 ASN A N 1
ATOM 793 C CA . ASN A 1 94 ? -1.284 9.153 -2.088 1.00 86.00 94 ASN A CA 1
ATOM 794 C C . ASN A 1 94 ? -1.731 10.576 -1.702 1.00 86.00 94 ASN A C 1
ATOM 796 O O . ASN A 1 94 ? -1.373 11.059 -0.630 1.00 86.00 94 ASN A O 1
ATOM 800 N N . GLN A 1 95 ? -2.454 11.271 -2.585 1.00 84.69 95 GLN A N 1
ATOM 801 C CA . GLN A 1 95 ? -2.975 12.622 -2.354 1.00 84.69 95 GLN A CA 1
ATOM 802 C C . GLN A 1 95 ? -4.453 12.633 -1.944 1.00 84.69 95 GLN A C 1
ATOM 804 O O . GLN A 1 95 ? -5.016 13.711 -1.736 1.00 84.69 95 GLN A O 1
ATOM 809 N N . ASP A 1 96 ? -5.078 11.461 -1.829 1.00 87.81 96 ASP A N 1
ATOM 810 C CA . ASP A 1 96 ? -6.480 11.342 -1.464 1.00 87.81 96 ASP A CA 1
ATOM 811 C C . ASP A 1 96 ? -6.709 11.794 -0.013 1.00 87.81 96 ASP A C 1
ATOM 813 O O . ASP A 1 96 ? -6.067 11.319 0.928 1.00 87.81 96 ASP A O 1
ATOM 817 N N . ARG A 1 97 ? -7.634 12.743 0.160 1.00 81.19 97 ARG A N 1
ATOM 818 C CA . ARG A 1 97 ? -8.015 13.294 1.464 1.00 81.19 97 ARG A CA 1
ATOM 819 C C . ARG A 1 97 ? -9.034 12.430 2.196 1.00 81.19 97 ARG A C 1
ATOM 821 O O . ARG A 1 97 ? -9.090 12.511 3.417 1.00 81.19 97 ARG A O 1
ATOM 828 N N . GLU A 1 98 ? -9.825 11.624 1.491 1.00 83.62 98 GLU A N 1
ATOM 829 C CA . GLU A 1 98 ? -10.824 10.750 2.123 1.00 83.62 98 GLU A CA 1
ATOM 830 C C . GLU A 1 98 ? -10.166 9.569 2.843 1.00 83.62 98 GLU A C 1
ATOM 832 O O . GLU A 1 98 ? -10.702 9.044 3.815 1.00 83.62 98 GLU A O 1
ATOM 837 N N . MET A 1 99 ? -8.963 9.188 2.409 1.00 81.75 99 MET A N 1
ATOM 838 C CA . MET A 1 99 ? -8.190 8.077 2.964 1.00 81.75 99 MET A CA 1
ATOM 839 C C . MET A 1 99 ? -7.131 8.531 3.984 1.00 81.75 99 MET A C 1
ATOM 841 O O . MET A 1 99 ? -6.174 7.809 4.271 1.00 81.75 99 MET A O 1
ATOM 845 N N . TYR A 1 100 ? -7.278 9.745 4.517 1.00 85.88 100 TYR A N 1
ATOM 846 C CA . TYR A 1 100 ? -6.397 10.314 5.529 1.00 85.88 100 TYR A CA 1
ATOM 847 C C . TYR A 1 100 ? -6.947 10.057 6.935 1.00 85.88 100 TYR A C 1
ATOM 849 O O . TYR A 1 100 ? -8.076 10.427 7.255 1.00 85.88 100 TYR A O 1
ATOM 857 N N . TYR A 1 101 ? -6.134 9.436 7.791 1.00 83.19 101 TYR A N 1
ATOM 858 C CA . TYR A 1 101 ? -6.500 9.174 9.179 1.00 83.19 101 TYR A CA 1
ATOM 859 C C . TYR A 1 101 ? -6.037 10.320 10.083 1.00 83.19 101 TYR A C 1
ATOM 861 O O . TYR A 1 101 ? -4.854 10.412 10.423 1.00 83.19 101 TYR A O 1
ATOM 869 N N . GLU A 1 102 ? -6.979 11.182 10.474 1.00 81.94 102 GLU A N 1
ATOM 870 C CA . GLU A 1 102 ? -6.722 12.416 11.232 1.00 81.94 102 GLU A CA 1
ATOM 871 C C . GLU A 1 102 ? -6.129 12.148 12.622 1.00 81.94 102 GLU A C 1
ATOM 873 O O . GLU A 1 102 ? -5.168 12.801 13.020 1.00 81.94 102 GLU A O 1
ATOM 878 N N . GLU A 1 103 ? -6.621 11.135 13.341 1.00 79.69 103 GLU A N 1
ATOM 879 C CA . GLU A 1 103 ? -6.193 10.867 14.722 1.00 79.69 103 GLU A CA 1
ATOM 880 C C . GLU A 1 103 ? -4.712 10.478 14.844 1.00 79.69 103 GLU A C 1
ATOM 882 O O . GLU A 1 103 ? -4.106 10.660 15.898 1.00 79.69 103 GLU A O 1
ATOM 887 N N . THR A 1 104 ? -4.113 9.918 13.786 1.00 81.62 104 THR A N 1
ATOM 888 C CA . THR A 1 104 ? -2.685 9.544 13.773 1.00 81.62 104 THR A CA 1
ATOM 889 C C . THR A 1 104 ? -1.882 10.284 12.702 1.00 81.62 104 THR A C 1
ATOM 891 O O . THR A 1 104 ? -0.729 9.922 12.485 1.00 81.62 104 THR A O 1
ATOM 894 N N . ASP A 1 105 ? -2.458 11.292 12.037 1.00 84.06 105 ASP A N 1
ATOM 895 C CA . ASP A 1 105 ? -1.815 12.063 10.957 1.00 84.06 105 ASP A CA 1
ATOM 896 C C . ASP A 1 105 ? -1.150 11.161 9.896 1.00 84.06 105 ASP A C 1
ATOM 898 O O . ASP A 1 105 ? 0.017 11.307 9.527 1.00 84.06 105 ASP A O 1
ATOM 902 N N . LYS A 1 106 ? -1.883 10.133 9.455 1.00 80.19 106 LYS A N 1
ATOM 903 C CA . LYS A 1 106 ? -1.376 9.130 8.509 1.00 80.19 106 LYS A CA 1
ATOM 904 C C . LYS A 1 106 ? -2.180 9.181 7.213 1.00 80.19 106 LYS A C 1
ATOM 906 O O . LYS A 1 106 ? -3.324 8.722 7.209 1.00 80.19 106 LYS A O 1
ATOM 911 N N . PRO A 1 107 ? -1.607 9.695 6.109 1.00 83.19 107 PRO A N 1
ATOM 912 C CA . PRO A 1 107 ? -2.217 9.542 4.797 1.00 83.19 107 PRO A CA 1
ATOM 913 C C . PRO A 1 107 ? -2.106 8.095 4.314 1.00 83.19 107 PRO A C 1
ATOM 915 O O . PRO A 1 107 ? -1.200 7.353 4.713 1.00 83.19 107 PRO A O 1
ATOM 918 N N . ALA A 1 108 ? -2.993 7.712 3.398 1.00 81.44 108 ALA A N 1
ATOM 919 C CA . ALA A 1 108 ? -2.823 6.495 2.626 1.00 81.44 108 ALA A CA 1
ATOM 920 C C . ALA A 1 108 ? -1.491 6.545 1.871 1.00 81.44 108 ALA A C 1
ATOM 922 O O . ALA A 1 108 ? -1.227 7.460 1.093 1.00 81.44 108 ALA A O 1
ATOM 923 N N . HIS A 1 109 ? -0.630 5.563 2.133 1.00 81.69 109 HIS A N 1
ATOM 924 C CA . HIS A 1 109 ? 0.685 5.490 1.516 1.00 81.69 109 HIS A CA 1
ATOM 925 C C . HIS A 1 109 ? 0.825 4.193 0.728 1.00 81.69 109 HIS A C 1
ATOM 927 O O . HIS A 1 109 ? 1.077 3.119 1.285 1.00 81.69 109 HIS A O 1
ATOM 933 N N . ALA A 1 110 ? 0.679 4.297 -0.588 1.00 80.75 110 ALA A N 1
ATOM 934 C CA . ALA A 1 110 ? 0.941 3.192 -1.490 1.00 80.75 110 ALA A CA 1
ATOM 935 C C . ALA A 1 110 ? 2.463 3.027 -1.653 1.00 80.75 110 ALA A C 1
ATOM 937 O O . ALA A 1 110 ? 3.173 3.972 -1.988 1.00 80.75 110 ALA A O 1
ATOM 938 N N . ARG A 1 111 ? 2.989 1.816 -1.427 1.00 78.19 111 ARG A N 1
ATOM 939 C CA . ARG A 1 111 ? 4.439 1.527 -1.520 1.00 78.19 111 ARG A CA 1
ATOM 940 C C . ARG A 1 111 ? 4.868 0.994 -2.888 1.00 78.19 111 ARG A C 1
ATOM 942 O O . ARG A 1 111 ? 6.060 0.903 -3.167 1.00 78.19 111 ARG A O 1
ATOM 949 N N . THR A 1 112 ? 3.922 0.597 -3.737 1.00 75.94 112 THR A N 1
ATOM 950 C CA . THR A 1 112 ? 4.208 -0.054 -5.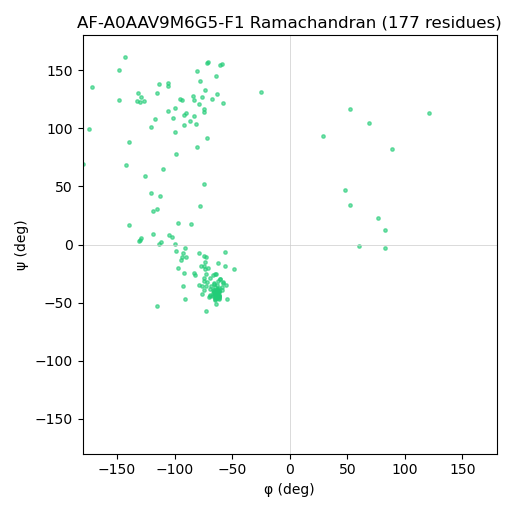022 1.00 75.94 112 THR A CA 1
ATOM 951 C C . THR A 1 112 ? 3.131 0.303 -6.037 1.00 75.94 112 THR A C 1
ATOM 953 O O . THR A 1 112 ? 1.954 0.069 -5.789 1.00 75.94 112 THR A O 1
ATOM 956 N N . SER A 1 113 ? 3.530 0.854 -7.185 1.00 74.75 113 SER A N 1
ATOM 957 C CA . SER A 1 113 ? 2.608 1.269 -8.252 1.00 74.75 113 SER A CA 1
ATOM 958 C C . SER A 1 113 ? 2.038 0.093 -9.048 1.00 74.75 113 SER A C 1
ATOM 960 O O . SER A 1 113 ? 0.890 0.157 -9.466 1.00 74.75 113 SER A O 1
ATOM 962 N N . ASN A 1 114 ? 2.792 -1.004 -9.197 1.00 69.38 114 ASN A N 1
ATOM 963 C CA . ASN A 1 114 ? 2.333 -2.220 -9.884 1.00 69.38 114 ASN A CA 1
ATOM 964 C C . ASN A 1 114 ? 1.104 -2.867 -9.223 1.00 69.38 114 ASN A C 1
ATOM 966 O O . ASN A 1 114 ? 0.298 -3.485 -9.906 1.00 69.38 114 ASN A O 1
ATOM 970 N N . LEU A 1 115 ? 0.950 -2.705 -7.905 1.00 72.12 115 LEU A N 1
ATOM 971 C CA . LEU A 1 115 ? -0.138 -3.324 -7.149 1.00 72.12 115 LEU A CA 1
ATOM 972 C C . LEU A 1 115 ? -1.491 -2.630 -7.386 1.00 72.12 115 LEU A C 1
ATOM 974 O O . LEU A 1 115 ? -2.533 -3.228 -7.142 1.00 72.12 115 LEU A O 1
ATOM 978 N N . ASN A 1 116 ? -1.502 -1.394 -7.898 1.00 76.62 116 ASN A N 1
ATOM 979 C CA . ASN A 1 116 ? -2.746 -0.655 -8.141 1.00 76.62 116 ASN A CA 1
ATOM 980 C C . ASN A 1 116 ? -3.663 -1.338 -9.164 1.00 76.62 116 ASN A C 1
ATOM 982 O O . ASN A 1 116 ? -4.879 -1.226 -9.054 1.00 76.62 116 ASN A O 1
ATOM 986 N N . GLU A 1 117 ? -3.097 -2.051 -10.139 1.00 74.19 117 GLU A N 1
ATOM 987 C CA . GLU A 1 117 ? -3.877 -2.801 -11.132 1.00 74.19 117 GLU A CA 1
ATOM 988 C C . GLU A 1 117 ? -4.451 -4.094 -10.536 1.00 74.19 117 GLU A C 1
ATOM 990 O O . GLU A 1 117 ? -5.584 -4.468 -10.830 1.00 74.19 117 GLU A O 1
ATOM 995 N N . GLU A 1 118 ? -3.701 -4.745 -9.644 1.00 73.38 118 GLU A N 1
ATOM 996 C CA . GLU A 1 118 ? -4.138 -5.965 -8.961 1.00 73.38 118 GLU A CA 1
ATOM 997 C C . GLU A 1 118 ? -5.226 -5.684 -7.917 1.00 73.38 118 GLU A C 1
ATOM 999 O O . GLU A 1 118 ? -6.128 -6.501 -7.755 1.00 73.38 118 GLU A O 1
ATOM 1004 N N . LEU A 1 119 ? -5.204 -4.514 -7.262 1.00 77.06 119 LEU A N 1
ATOM 1005 C CA . LEU A 1 119 ? -6.225 -4.105 -6.287 1.00 77.06 119 LEU A CA 1
ATOM 1006 C C . LEU A 1 119 ? -7.644 -4.085 -6.877 1.00 77.06 119 LEU A C 1
ATOM 1008 O O . LEU A 1 119 ? -8.597 -4.391 -6.167 1.00 77.06 119 LEU A O 1
ATOM 1012 N N . GLY A 1 120 ? -7.791 -3.781 -8.172 1.00 75.69 120 GLY A N 1
ATOM 1013 C CA . GLY A 1 120 ? -9.083 -3.813 -8.867 1.00 75.69 120 GLY A CA 1
ATOM 1014 C C . GLY A 1 120 ? -9.610 -5.222 -9.173 1.00 75.69 120 GLY A C 1
ATOM 1015 O O . GLY A 1 120 ? -10.756 -5.363 -9.590 1.00 75.69 120 GLY A O 1
ATOM 1016 N N . LEU A 1 121 ? -8.785 -6.256 -8.981 1.00 78.75 121 LEU A N 1
ATOM 1017 C CA . LEU A 1 121 ? -9.090 -7.657 -9.291 1.00 78.75 121 LEU A CA 1
ATOM 1018 C C . LEU A 1 121 ? -9.227 -8.536 -8.035 1.00 78.75 121 LEU A C 1
ATOM 1020 O O . LEU A 1 121 ? -9.418 -9.747 -8.152 1.00 78.75 121 LEU A O 1
ATOM 1024 N N . VAL A 1 122 ? -9.106 -7.960 -6.836 1.00 83.38 122 VAL A N 1
ATOM 1025 C CA . VAL A 1 122 ? -9.182 -8.714 -5.579 1.00 83.38 122 VAL A CA 1
ATOM 1026 C C . VAL A 1 122 ? -10.631 -9.111 -5.281 1.00 83.38 122 VAL A C 1
ATOM 1028 O O . VAL A 1 122 ? -11.473 -8.255 -5.033 1.00 83.38 122 VAL A O 1
ATOM 1031 N N . ASP A 1 1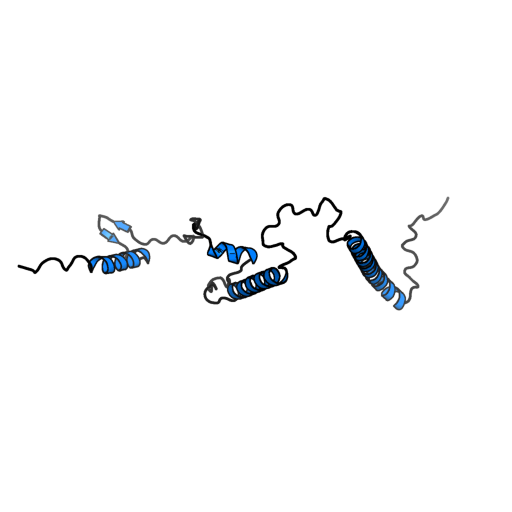23 ? -10.898 -10.419 -5.246 1.00 83.00 123 ASP A N 1
ATOM 1032 C CA . ASP A 1 123 ? -12.212 -10.997 -4.905 1.00 83.00 123 ASP A CA 1
ATOM 1033 C C . ASP A 1 123 ? -12.311 -11.436 -3.428 1.00 83.00 123 ASP A C 1
ATOM 1035 O O . ASP A 1 123 ? -13.391 -11.577 -2.864 1.00 83.00 123 ASP A O 1
ATOM 1039 N N . THR A 1 124 ? -11.177 -11.653 -2.750 1.00 82.69 124 THR A N 1
ATOM 1040 C CA . THR A 1 124 ? -11.149 -12.123 -1.353 1.00 82.69 124 THR A CA 1
ATOM 1041 C C . THR A 1 124 ? -10.238 -11.258 -0.492 1.00 82.69 124 THR A C 1
ATOM 1043 O O . THR A 1 124 ? -9.038 -11.163 -0.744 1.00 82.69 124 THR A O 1
ATOM 1046 N N . VAL A 1 125 ? -10.797 -10.677 0.574 1.00 86.19 125 VAL A N 1
ATOM 1047 C CA . VAL A 1 125 ? -10.043 -9.917 1.580 1.00 86.19 125 VAL A CA 1
ATOM 1048 C C . VAL A 1 125 ? -9.786 -10.802 2.794 1.00 86.19 125 VAL A C 1
ATOM 1050 O O . VAL A 1 125 ? -10.713 -11.241 3.473 1.00 86.19 125 VAL A O 1
ATOM 1053 N N . LEU A 1 126 ? -8.511 -11.058 3.080 1.00 88.38 126 LEU A N 1
ATOM 1054 C CA . LEU A 1 126 ? -8.092 -11.752 4.294 1.00 88.38 126 LEU A CA 1
ATOM 1055 C C . LEU A 1 126 ? -7.801 -10.715 5.379 1.00 88.38 126 LEU A C 1
ATOM 1057 O O . LEU A 1 126 ? -6.833 -9.963 5.284 1.00 88.38 126 LEU A O 1
ATOM 1061 N N . SER A 1 127 ? -8.636 -10.677 6.414 1.00 87.44 127 SER A N 1
ATOM 1062 C CA . SER A 1 127 ? -8.474 -9.753 7.539 1.00 87.44 127 SER A CA 1
ATOM 1063 C C . SER A 1 127 ? -7.964 -10.474 8.782 1.00 87.44 127 SER A C 1
ATOM 1065 O O . SER A 1 127 ? -8.449 -11.546 9.147 1.00 87.44 127 SER A O 1
ATOM 1067 N N . VAL A 1 128 ? -7.000 -9.859 9.465 1.00 91.62 128 VAL A N 1
ATOM 1068 C CA . VAL A 1 128 ? -6.559 -10.288 10.798 1.00 91.62 128 VAL A CA 1
ATOM 1069 C C . VAL A 1 128 ? -7.541 -9.743 11.839 1.00 91.62 128 VAL A C 1
ATOM 1071 O O . VAL A 1 128 ? -8.148 -8.696 11.648 1.00 91.62 128 VAL A O 1
ATOM 1074 N N . LYS A 1 129 ? -7.742 -10.456 12.951 1.00 87.50 129 LYS A N 1
ATOM 1075 C CA . LYS A 1 129 ? -8.691 -10.033 13.992 1.00 87.50 129 LYS A CA 1
ATOM 1076 C C . LYS A 1 129 ? -8.178 -8.828 14.791 1.00 87.50 129 LYS A C 1
ATOM 1078 O O . LYS A 1 129 ? -8.844 -7.800 14.856 1.00 87.50 129 LYS A O 1
ATOM 1083 N N . THR A 1 130 ? -7.009 -8.968 15.404 1.00 83.31 130 THR A N 1
ATOM 1084 C CA . THR A 1 130 ? -6.446 -7.964 16.317 1.00 83.31 130 THR A CA 1
ATOM 1085 C C . THR A 1 130 ? -5.835 -6.801 15.542 1.00 83.31 130 THR A C 1
ATOM 1087 O O . THR A 1 130 ? -5.234 -7.025 14.493 1.00 83.31 130 THR A O 1
ATOM 1090 N N . ASP A 1 131 ? -6.013 -5.576 16.042 1.00 80.44 131 ASP A N 1
ATOM 1091 C CA . ASP A 1 131 ? -5.502 -4.311 15.484 1.00 80.44 131 ASP A CA 1
ATOM 1092 C C . ASP A 1 131 ? -5.973 -3.964 14.056 1.00 80.44 131 ASP A C 1
ATOM 1094 O O . ASP A 1 131 ? -5.633 -2.905 13.540 1.00 80.44 131 ASP A O 1
ATOM 1098 N N . THR A 1 132 ? -6.773 -4.825 13.413 1.00 83.31 132 THR A N 1
ATOM 1099 C CA . THR A 1 132 ? -7.398 -4.566 12.103 1.00 83.31 132 THR A CA 1
ATOM 1100 C C . THR A 1 132 ? -8.920 -4.508 12.210 1.00 83.31 132 THR A C 1
ATOM 1102 O O . THR A 1 132 ? -9.519 -3.528 11.786 1.00 83.31 132 THR A O 1
ATOM 1105 N N . LEU A 1 133 ? -9.565 -5.526 12.795 1.00 82.50 133 LEU A N 1
ATOM 1106 C CA . LEU A 1 133 ? -11.021 -5.516 13.006 1.00 82.50 133 LEU A CA 1
ATOM 1107 C C . LEU A 1 133 ? -11.416 -4.941 14.366 1.00 82.50 133 LEU A C 1
ATOM 1109 O O . LEU A 1 133 ? -12.543 -4.485 14.542 1.00 82.50 133 LEU A O 1
ATOM 1113 N N . THR A 1 134 ? -10.514 -5.004 15.345 1.00 83.38 134 THR A N 1
ATOM 1114 C CA . THR A 1 134 ? -10.778 -4.544 16.708 1.00 83.38 134 THR A CA 1
ATOM 1115 C C . THR A 1 134 ? -9.647 -3.660 17.199 1.00 83.38 134 THR A C 1
ATOM 1117 O O . THR A 1 134 ? -8.489 -4.083 17.172 1.00 83.38 134 THR A O 1
ATOM 1120 N N . CYS A 1 135 ? -9.984 -2.489 17.735 1.00 79.44 135 CYS A N 1
ATOM 1121 C CA . CYS A 1 135 ? -9.063 -1.718 18.562 1.00 79.44 135 CYS A CA 1
ATOM 1122 C C . CYS A 1 135 ? -8.748 -2.509 19.843 1.00 79.44 135 CYS A C 1
ATOM 1124 O O . CYS A 1 135 ? -9.627 -3.181 20.388 1.00 79.44 135 CYS A O 1
ATOM 1126 N N . ASN A 1 136 ? -7.519 -2.416 20.358 1.00 80.94 136 ASN A N 1
ATOM 1127 C CA . ASN A 1 136 ? -7.121 -3.029 21.631 1.00 80.94 136 ASN A CA 1
ATOM 1128 C C . ASN A 1 136 ? -7.680 -2.254 22.850 1.00 80.94 136 ASN A C 1
ATOM 1130 O O . ASN A 1 136 ? -6.942 -1.838 23.739 1.00 80.94 136 ASN A O 1
ATOM 1134 N N . SER A 1 137 ? -8.991 -2.015 22.862 1.00 78.25 137 SER A N 1
ATOM 1135 C CA . SER A 1 137 ? -9.735 -1.410 23.965 1.00 78.25 137 SER A CA 1
ATOM 1136 C C . SER A 1 137 ? -10.981 -2.248 24.221 1.00 78.25 137 SER A C 1
ATOM 1138 O O . SER A 1 137 ? -11.774 -2.489 23.310 1.00 78.25 137 SER A O 1
ATOM 1140 N N . MET A 1 138 ? -11.138 -2.733 25.453 1.00 81.19 138 MET A N 1
ATOM 1141 C CA . MET A 1 138 ? -12.327 -3.471 25.871 1.00 81.19 138 MET A CA 1
ATOM 1142 C C . MET A 1 138 ? -13.189 -2.583 26.754 1.00 81.19 138 MET A C 1
ATOM 1144 O O . MET A 1 138 ? -12.803 -2.237 27.869 1.00 81.19 138 MET A O 1
ATOM 1148 N N . GLU A 1 139 ? -14.379 -2.263 26.261 1.00 81.06 139 GLU A N 1
ATOM 1149 C CA . GLU A 1 139 ? -15.375 -1.502 27.002 1.00 81.06 139 GLU A CA 1
ATOM 1150 C C . GLU A 1 139 ? -16.507 -2.412 27.471 1.00 81.06 139 GLU A C 1
ATOM 1152 O O . GLU A 1 139 ? -16.982 -3.296 26.753 1.00 81.06 139 GLU A O 1
ATOM 1157 N N . PHE A 1 140 ? -16.955 -2.194 28.703 1.00 81.88 140 PHE A N 1
ATOM 1158 C CA . PHE A 1 140 ? -18.091 -2.914 29.253 1.00 81.88 140 PHE A CA 1
ATOM 1159 C C . PHE A 1 140 ? -19.394 -2.279 28.764 1.00 81.88 140 PHE A C 1
ATOM 1161 O O . PHE A 1 140 ? -19.800 -1.220 29.235 1.00 81.88 140 PHE A O 1
ATOM 1168 N N . VAL A 1 141 ? -20.046 -2.928 27.801 1.00 83.12 141 VAL A N 1
ATOM 1169 C CA . VAL A 1 141 ? -21.206 -2.352 27.102 1.00 83.12 141 VAL A CA 1
ATOM 1170 C C . VAL A 1 141 ? -22.526 -2.716 27.786 1.00 83.12 141 VAL A C 1
ATOM 1172 O O . VAL A 1 141 ? -23.389 -1.859 27.982 1.00 83.12 141 VAL A O 1
ATOM 1175 N N . LYS A 1 142 ? -22.707 -3.999 28.126 1.00 86.31 142 LYS A N 1
ATOM 1176 C CA . LYS A 1 142 ? -23.947 -4.539 28.700 1.00 86.31 142 LYS A CA 1
ATOM 1177 C C . LYS A 1 142 ? -23.648 -5.695 29.650 1.00 86.31 142 LYS A C 1
ATOM 1179 O O . LYS A 1 142 ? -22.709 -6.458 29.430 1.00 86.31 142 LYS A O 1
ATOM 1184 N N . CYS A 1 143 ? -24.495 -5.876 30.653 1.00 85.00 143 CYS A N 1
ATOM 1185 C CA . CYS A 1 143 ? -24.537 -7.081 31.475 1.00 85.00 143 CYS A CA 1
ATOM 1186 C C . CYS A 1 143 ? -25.963 -7.440 31.864 1.00 85.00 143 CYS A C 1
ATOM 1188 O O . CYS A 1 143 ? -26.861 -6.611 31.802 1.00 85.00 143 CYS A O 1
ATOM 1190 N N . SER A 1 144 ? -26.182 -8.684 32.280 1.00 90.25 144 SER A N 1
ATOM 1191 C CA . SER A 1 144 ? -27.452 -9.100 32.867 1.00 90.25 144 SER A CA 1
ATOM 1192 C C . SER A 1 144 ? -27.241 -9.504 34.319 1.00 90.25 144 SER A C 1
ATOM 1194 O O . SER A 1 144 ? -26.340 -10.287 34.616 1.00 90.25 144 SER A O 1
ATOM 1196 N N . ILE A 1 145 ? -28.064 -8.963 35.217 1.00 92.62 145 ILE A N 1
ATOM 1197 C CA . ILE A 1 145 ? -28.057 -9.278 36.647 1.00 92.62 145 ILE A CA 1
ATOM 1198 C C . ILE A 1 145 ? -29.482 -9.678 37.030 1.00 92.62 145 ILE A C 1
ATOM 1200 O O . ILE A 1 145 ? -30.422 -8.927 36.786 1.00 92.62 145 ILE A O 1
ATOM 1204 N N . ALA A 1 146 ? -29.650 -10.876 37.599 1.00 91.62 146 ALA A N 1
ATOM 1205 C CA . ALA A 1 146 ? -30.952 -11.423 38.007 1.00 91.62 146 ALA A CA 1
ATOM 1206 C C . ALA A 1 146 ? -32.035 -11.406 36.899 1.00 91.62 146 ALA A C 1
ATOM 1208 O O . ALA A 1 146 ? -33.216 -11.216 37.174 1.00 91.62 146 ALA A O 1
ATOM 1209 N N . GLY A 1 147 ? -31.635 -11.587 35.635 1.00 86.62 147 GLY A N 1
ATOM 1210 C CA . GLY A 1 147 ? -32.543 -11.567 34.480 1.00 86.62 147 GLY A CA 1
ATOM 1211 C C . GLY A 1 147 ? -32.883 -10.168 33.955 1.00 86.62 147 GLY A C 1
ATOM 1212 O O . GLY A 1 147 ? -33.546 -10.051 32.928 1.00 86.62 147 GLY A O 1
ATOM 1213 N N . VAL A 1 148 ? -32.392 -9.106 34.598 1.00 86.25 148 VAL A N 1
ATOM 1214 C CA . VAL A 1 148 ? -32.530 -7.725 34.126 1.00 86.25 148 VAL A CA 1
ATOM 1215 C C . VAL A 1 148 ? -31.275 -7.345 33.345 1.00 86.25 148 VAL A C 1
ATOM 1217 O O . VAL A 1 148 ? -30.158 -7.506 33.836 1.00 86.25 148 VAL A O 1
ATOM 1220 N N . ALA A 1 149 ? -31.439 -6.892 32.101 1.00 85.94 149 ALA A N 1
ATOM 1221 C CA . ALA A 1 149 ? -30.337 -6.407 31.274 1.00 85.94 149 ALA A CA 1
ATOM 1222 C C . ALA A 1 149 ? -30.038 -4.932 31.586 1.00 85.94 149 ALA A C 1
ATOM 1224 O O . ALA A 1 149 ? -30.926 -4.083 31.541 1.00 85.94 149 ALA A O 1
ATOM 1225 N N . TYR A 1 150 ? -28.775 -4.640 31.871 1.00 82.00 150 TYR A N 1
ATOM 1226 C CA . TYR A 1 150 ? -28.224 -3.318 32.131 1.00 82.00 150 TYR A CA 1
ATOM 1227 C C . TYR A 1 150 ? -27.248 -2.950 31.009 1.00 82.00 150 TYR A C 1
ATOM 1229 O O . TYR A 1 150 ? -26.457 -3.780 30.566 1.00 82.00 150 TYR A O 1
ATOM 1237 N N . GLY A 1 151 ? -27.303 -1.699 30.552 1.00 80.81 151 GLY A N 1
ATOM 1238 C CA . GLY A 1 151 ? -26.470 -1.177 29.464 1.00 80.81 151 GLY A CA 1
ATOM 1239 C C . GLY A 1 151 ? -27.314 -0.649 28.304 1.00 80.81 151 GLY A C 1
ATOM 1240 O O . GLY A 1 151 ? -28.010 -1.400 27.625 1.00 80.81 151 GLY A O 1
ATOM 1241 N N . HIS A 1 152 ? -27.267 0.669 28.093 1.00 69.56 152 HIS A N 1
ATOM 1242 C CA . HIS A 1 152 ? -28.096 1.388 27.114 1.00 69.56 152 HIS A CA 1
ATOM 1243 C C . HIS A 1 152 ? -27.338 1.753 25.824 1.00 69.56 152 HIS A C 1
ATOM 1245 O O . HIS A 1 152 ? -27.856 2.465 24.967 1.00 69.56 152 HIS A O 1
ATOM 1251 N N . VAL A 1 153 ? -26.096 1.290 25.671 1.00 70.06 153 VAL A N 1
ATOM 1252 C CA . VAL A 1 153 ? -25.282 1.622 24.499 1.00 70.06 153 VAL A CA 1
ATOM 1253 C C . VAL A 1 153 ? -25.792 0.826 23.298 1.00 70.06 153 VAL A C 1
ATOM 1255 O O . VAL A 1 153 ? -25.723 -0.404 23.276 1.00 70.06 153 VAL A O 1
ATOM 1258 N N . VAL A 1 154 ? -26.330 1.538 22.309 1.00 71.00 154 VAL A N 1
ATOM 1259 C CA . VAL A 1 154 ? -26.700 0.968 21.011 1.00 71.00 154 VAL A CA 1
ATOM 1260 C C . VAL A 1 154 ? -25.440 0.921 20.158 1.00 71.00 154 VAL A C 1
ATOM 1262 O O . VAL A 1 154 ? -24.935 1.969 19.752 1.00 71.00 154 VAL A O 1
ATOM 1265 N N . THR A 1 155 ? -24.934 -0.280 19.898 1.00 78.94 155 THR A N 1
ATOM 1266 C CA . THR A 1 155 ? -23.775 -0.472 19.019 1.00 78.94 155 THR A CA 1
ATOM 1267 C C . THR A 1 155 ? -24.167 -0.223 17.562 1.00 78.94 155 THR A C 1
ATOM 1269 O O . THR A 1 155 ? -25.334 -0.345 17.180 1.00 78.94 155 THR A O 1
ATOM 1272 N N . GLU A 1 156 ? -23.201 0.122 16.711 1.00 78.44 156 GLU A N 1
ATOM 1273 C CA . GLU A 1 156 ? -23.454 0.327 15.276 1.00 78.44 156 GLU A CA 1
ATOM 1274 C C . GLU A 1 156 ? -24.043 -0.921 14.606 1.00 78.44 156 GLU A C 1
ATOM 1276 O O . GLU A 1 156 ? -24.924 -0.810 13.754 1.00 78.44 156 GLU A O 1
ATOM 1281 N N . VAL A 1 157 ? -23.649 -2.108 15.080 1.00 78.88 157 VAL A N 1
ATOM 1282 C CA . VAL A 1 157 ? -24.205 -3.399 14.657 1.00 78.88 157 VAL A CA 1
ATOM 1283 C C . VAL A 1 157 ? -25.701 -3.485 14.965 1.00 78.88 157 VAL A C 1
ATOM 1285 O O . VAL A 1 157 ? -26.488 -3.848 14.095 1.00 78.88 157 VAL A O 1
ATOM 1288 N N . GLU A 1 158 ? -26.133 -3.095 16.168 1.00 77.50 158 GLU A N 1
ATOM 1289 C CA . GLU A 1 158 ? -27.558 -3.077 16.524 1.00 77.50 158 GLU A CA 1
ATOM 1290 C C . GLU A 1 158 ? -28.351 -2.067 15.680 1.00 77.50 158 GLU A C 1
ATOM 1292 O O . GLU A 1 158 ? -29.476 -2.362 15.271 1.00 77.50 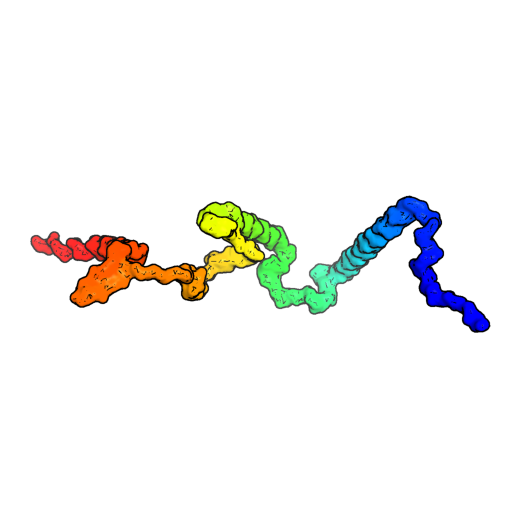158 GLU A O 1
ATOM 1297 N N . ARG A 1 159 ? -27.769 -0.902 15.351 1.00 77.88 159 ARG A N 1
ATOM 1298 C CA . ARG A 1 159 ? -28.402 0.075 14.443 1.00 77.88 159 ARG A CA 1
ATOM 1299 C C . ARG A 1 159 ? -28.525 -0.464 13.018 1.00 77.88 159 ARG A C 1
ATOM 1301 O O . ARG A 1 159 ? -29.572 -0.281 12.398 1.00 77.88 159 ARG A O 1
ATOM 1308 N N . ALA A 1 160 ? -27.496 -1.141 12.510 1.00 77.31 160 ALA A N 1
ATOM 1309 C CA . ALA A 1 160 ? -27.504 -1.756 11.185 1.00 77.31 160 ALA A CA 1
ATOM 1310 C C . ALA A 1 160 ? -28.540 -2.889 11.091 1.00 77.31 160 ALA A C 1
ATOM 1312 O O . ALA A 1 160 ? -29.333 -2.925 10.148 1.00 77.31 160 ALA A O 1
ATOM 1313 N N . LEU A 1 161 ? -28.615 -3.748 12.113 1.00 78.50 161 LEU A N 1
ATOM 1314 C CA . LEU A 1 161 ? -29.623 -4.807 12.214 1.00 78.50 161 LEU A CA 1
ATOM 1315 C C . LEU A 1 161 ? -31.045 -4.235 12.309 1.00 78.50 161 LEU A C 1
ATOM 1317 O O . LEU A 1 161 ? -31.963 -4.732 11.657 1.00 78.50 161 LEU A O 1
ATOM 1321 N N . ALA A 1 162 ? -31.241 -3.154 13.070 1.00 78.00 162 ALA A N 1
ATOM 1322 C CA . ALA A 1 162 ? -32.529 -2.468 13.144 1.00 78.00 162 ALA A CA 1
ATOM 1323 C C . ALA A 1 162 ? -32.928 -1.817 11.806 1.00 78.00 162 ALA A C 1
ATOM 1325 O O . ALA A 1 162 ? -34.117 -1.773 11.487 1.00 78.00 162 ALA A O 1
ATOM 1326 N N . LYS A 1 163 ? -31.956 -1.336 11.015 1.00 77.12 163 LYS A N 1
ATOM 1327 C CA . LYS A 1 163 ? -32.188 -0.770 9.678 1.00 77.12 163 LYS A CA 1
ATOM 1328 C C . LYS A 1 163 ? -32.585 -1.853 8.669 1.00 77.12 163 LYS A C 1
ATOM 1330 O O . LYS A 1 163 ? -33.594 -1.684 7.995 1.00 77.12 163 LYS A O 1
ATOM 1335 N N . GLN A 1 164 ? -31.894 -2.996 8.650 1.00 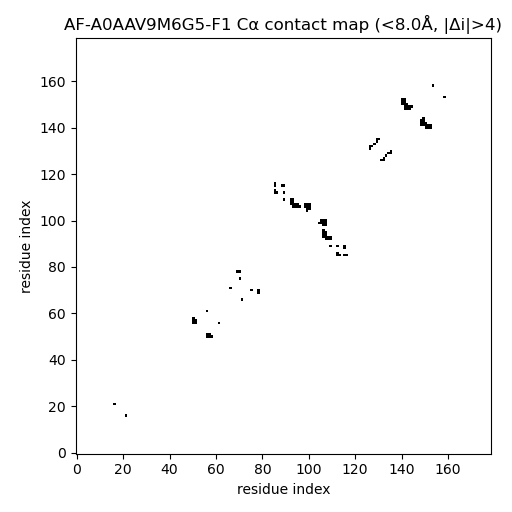73.56 164 GLN A N 1
ATOM 1336 C CA . GLN A 1 164 ? -32.273 -4.141 7.805 1.00 73.56 164 GLN A CA 1
ATOM 1337 C C . GLN A 1 164 ? -33.661 -4.693 8.148 1.00 73.56 164 GLN A C 1
ATOM 1339 O O . GLN A 1 164 ? -34.431 -5.053 7.262 1.00 73.56 164 GLN A O 1
ATOM 1344 N N . LYS A 1 165 ? -34.020 -4.712 9.436 1.00 70.94 165 LYS A N 1
ATOM 1345 C CA . LYS A 1 165 ? 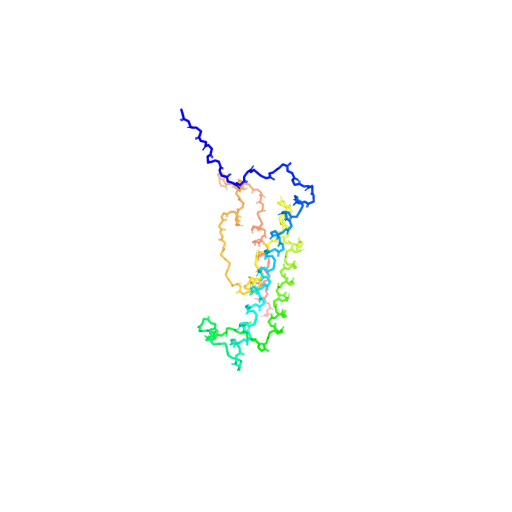-35.344 -5.166 9.876 1.00 70.94 165 LYS A CA 1
ATOM 1346 C C . LYS A 1 165 ? -36.474 -4.236 9.413 1.00 70.94 165 LYS A C 1
ATOM 1348 O O . LYS A 1 165 ? -37.599 -4.701 9.252 1.00 70.94 165 LYS A O 1
ATOM 1353 N N . ARG A 1 166 ? -36.194 -2.945 9.183 1.00 64.00 166 ARG A N 1
ATOM 1354 C CA . ARG A 1 166 ? -37.163 -1.997 8.602 1.00 64.00 166 ARG A CA 1
ATOM 1355 C C . ARG A 1 166 ? -37.338 -2.198 7.096 1.00 64.00 166 ARG A C 1
ATOM 1357 O O . ARG A 1 166 ? -38.484 -2.226 6.665 1.00 64.00 166 ARG A O 1
ATOM 1364 N N . ASP A 1 167 ? -36.257 -2.411 6.345 1.00 59.69 167 ASP A N 1
ATOM 1365 C CA . ASP A 1 167 ? -36.337 -2.676 4.895 1.00 59.69 167 ASP A CA 1
ATOM 1366 C C . ASP A 1 167 ? -37.027 -4.015 4.584 1.00 59.69 167 ASP A C 1
ATOM 1368 O O . ASP A 1 167 ? -37.881 -4.083 3.707 1.00 59.69 167 ASP A O 1
ATOM 1372 N N . GLY A 1 168 ? -36.754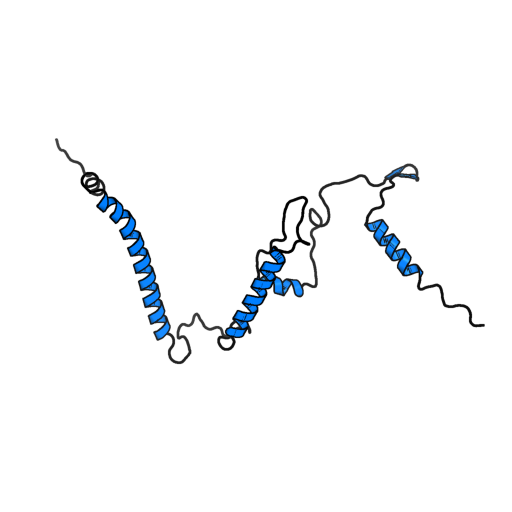 -5.074 5.355 1.00 56.00 168 GLY A N 1
ATOM 1373 C CA . GLY A 1 168 ? -37.379 -6.389 5.142 1.00 56.00 168 GLY A CA 1
ATOM 1374 C C . GLY A 1 168 ? -38.859 -6.491 5.545 1.00 56.00 168 GLY A C 1
ATOM 1375 O O . GLY A 1 168 ? -39.509 -7.485 5.234 1.00 56.00 168 GLY A O 1
ATOM 1376 N N . SER A 1 169 ? -39.416 -5.491 6.239 1.00 54.00 169 SER A N 1
ATOM 1377 C CA . SER A 1 169 ? -40.818 -5.511 6.695 1.00 54.00 169 SER A CA 1
ATOM 1378 C C . SER A 1 169 ? -41.804 -4.883 5.696 1.00 54.00 169 SER A C 1
ATOM 1380 O O . SER A 1 169 ? -43.005 -4.896 5.959 1.00 54.00 169 SER A O 1
ATOM 1382 N N . GLN A 1 170 ? -41.339 -4.338 4.563 1.00 48.59 170 GLN A N 1
ATOM 1383 C CA . GLN A 1 170 ? -42.208 -3.720 3.548 1.00 48.59 170 GLN A CA 1
ATOM 1384 C C . GLN A 1 170 ? -42.669 -4.669 2.420 1.00 48.59 170 GLN A C 1
ATOM 1386 O O . GLN A 1 170 ? -43.560 -4.287 1.667 1.00 48.59 170 GLN A O 1
ATOM 1391 N N . GLU A 1 171 ? -42.174 -5.912 2.329 1.00 47.97 171 GLU A N 1
ATOM 1392 C CA . GLU A 1 171 ? -42.530 -6.835 1.225 1.00 47.97 171 GLU A CA 1
ATOM 1393 C C . GLU A 1 171 ? -43.620 -7.889 1.530 1.00 47.97 171 GLU A C 1
ATOM 1395 O O . GLU A 1 171 ? -44.075 -8.561 0.611 1.00 47.97 171 GLU A O 1
ATOM 1400 N N . VAL A 1 172 ? -44.125 -8.032 2.766 1.00 46.97 172 VAL A N 1
ATOM 1401 C CA . VAL A 1 172 ? -45.090 -9.118 3.112 1.00 46.97 172 VAL A CA 1
ATOM 1402 C C . VAL A 1 172 ? -46.552 -8.635 3.266 1.00 46.97 172 VAL A C 1
ATOM 1404 O O . VAL A 1 172 ? -47.436 -9.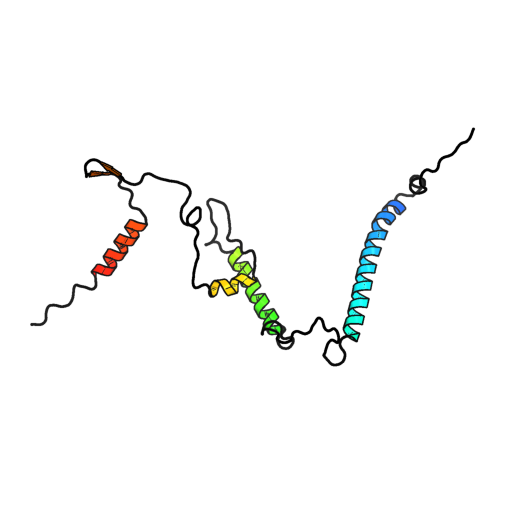392 3.647 1.00 46.97 172 VAL A O 1
ATOM 1407 N N . GLY A 1 173 ? -46.862 -7.377 2.935 1.00 43.28 173 GLY A N 1
ATOM 1408 C CA . GLY A 1 173 ? -48.174 -6.774 3.233 1.00 43.28 173 GLY A CA 1
ATOM 1409 C C . GLY A 1 173 ? -49.270 -6.824 2.157 1.00 43.28 173 GLY A C 1
ATOM 1410 O O . GLY A 1 173 ? -50.404 -6.496 2.482 1.00 43.28 173 GLY A O 1
ATOM 1411 N N . ASN A 1 174 ? -48.988 -7.201 0.903 1.00 48.25 174 ASN A N 1
ATOM 1412 C CA . ASN A 1 174 ? -49.934 -6.996 -0.211 1.00 48.25 174 ASN A CA 1
ATOM 1413 C C . ASN A 1 174 ? -50.253 -8.283 -0.998 1.00 48.25 174 ASN A C 1
ATOM 1415 O O . ASN A 1 174 ? -50.035 -8.362 -2.200 1.00 48.25 174 ASN A O 1
ATOM 1419 N N . THR A 1 175 ? -50.789 -9.309 -0.336 1.00 53.12 175 THR A N 1
ATOM 1420 C CA . THR A 1 175 ? -51.499 -10.410 -1.024 1.00 53.12 175 THR A CA 1
ATOM 1421 C C . THR A 1 175 ? -52.703 -10.869 -0.211 1.00 53.12 175 THR A C 1
ATOM 1423 O O . THR A 1 175 ? -52.708 -11.956 0.350 1.00 53.12 175 THR A O 1
ATOM 1426 N N . SER A 1 176 ? -53.732 -10.031 -0.103 1.00 54.03 176 SER A N 1
ATOM 1427 C CA . SER A 1 176 ? -55.109 -10.455 0.198 1.00 54.03 176 SER A CA 1
ATOM 1428 C C . SER A 1 176 ? -56.008 -9.234 0.091 1.00 54.03 176 SER A C 1
ATOM 1430 O O . SER A 1 176 ? -55.992 -8.421 1.005 1.00 54.03 176 SER A O 1
ATOM 1432 N N . ASN A 1 177 ? -56.704 -9.082 -1.039 1.00 52.38 177 ASN A N 1
ATOM 1433 C CA . ASN A 1 177 ? -58.023 -8.449 -1.182 1.00 52.38 177 ASN A CA 1
ATOM 1434 C C . ASN A 1 177 ? -58.429 -8.507 -2.665 1.00 52.38 177 ASN A C 1
ATOM 1436 O O . ASN A 1 177 ? -58.457 -7.485 -3.334 1.00 52.38 177 ASN A O 1
ATOM 1440 N N . ASP A 1 178 ? -58.711 -9.714 -3.156 1.00 47.31 178 ASP A N 1
ATOM 1441 C CA . ASP A 1 178 ? -59.505 -9.940 -4.369 1.00 47.31 178 ASP A CA 1
ATOM 1442 C C . ASP A 1 178 ? -60.431 -11.140 -4.095 1.00 47.31 178 ASP A C 1
ATOM 1444 O O . ASP A 1 178 ? -60.054 -12.293 -4.317 1.00 47.31 178 ASP A O 1
ATOM 1448 N N . VAL A 1 179 ? -61.615 -10.858 -3.535 1.00 49.62 179 VAL A N 1
ATOM 1449 C CA . VAL A 1 179 ? -62.831 -11.695 -3.593 1.00 49.62 179 VAL A CA 1
ATOM 1450 C C . VAL A 1 179 ? -64.026 -10.770 -3.766 1.00 49.62 179 VAL A C 1
ATOM 1452 O O . VAL A 1 179 ? -64.116 -9.797 -2.983 1.00 49.62 179 VAL A O 1
#

Mean predicted aligned error: 19.7 Å

pLDDT: mean 72.04, std 14.12, range [36.12, 92.62]

Radius of gyration: 36.48 Å; Cα contacts (8 Å, |Δi|>4): 63; chains: 1; bounding box: 138×43×76 Å

Nearest PDB structures (foldseek):
  3kxy-assembly6_Y  TM=2.368E-01  e=8.206E+00  Pseudomonas aeruginosa

Sequence (179 aa):
MEYVMSKSPILMDRLTLSGIEKKMDKICPFWYLDYNNFYWIYLFGIETKNDISGGKLRRWYLQPDKTSVFYDPKRASLAAFFHFLTALMFIFINQDREMYYEETDKPAHARTSNLNEELGLVDTVLSVKTDTLTCNSMEFVKCSIAGVAYGHVVTEVERALAKQKRDGSQEVGNTSNDV

Secondary structure (DSSP, 8-state):
--------TTSSSTTS--TTHHHHHHHHHHHHHHHHHHHHHHHHHHHHHHHEETTEE--TT---TT--GGG-GGGHHHHHHHHHHHHHHHHHHHT-STT-BGGGTB----S-STHHHHHTT-------TBTTTB-S------EEETTEEE-----HHHHHHHHHHHHTTSSSS------

Solvent-accessible surface area (backbone atoms only — not comparable to full-atom values): 11863 Å² total; per-residue (Å²): 135,81,88,79,89,87,72,73,95,84,74,85,72,87,83,79,74,51,80,65,54,67,52,46,67,68,45,53,60,54,55,51,53,53,49,54,52,50,49,50,51,52,51,50,54,52,51,52,54,69,41,48,59,90,87,48,70,80,57,84,88,74,67,70,88,73,64,60,89,78,70,44,83,92,48,50,70,58,47,52,50,51,55,49,51,43,51,51,54,45,52,49,56,48,66,37,71,90,57,42,42,73,95,74,75,42,60,39,75,80,90,57,54,77,52,62,68,51,65,80,68,66,88,78,86,89,77,60,62,74,80,70,74,36,73,101,68,90,75,93,57,68,51,70,58,98,87,44,79,44,64,87,72,81,48,70,65,56,53,50,53,54,50,52,56,56,66,68,63,71,78,81,80,84,85,84,90,89,130

Foldseek 3Di:
DDDDDPDDPPPPPPPPDDPVVVVVVVVVVVVVVVVVVVVCVVVVVVVVVVLCDPNDGPDPVPDPPDDDPLPDPVCVVVNVVVVVVLVVVQVCQQVDPVQADPVVRDGDHDPDSVCVVVVVVDPDDDDDVEPTVDDPDDDDAWDDDPNDIDHDDQDPVNVVVVVVVVVVVPPPPPDDDDD

Organism: NCBI:txid50273